Protein AF-A0A8B6GNC9-F1 (afdb_monomer)

Radius of gyration: 30.3 Å; Cα contacts (8 Å, |Δi|>4): 400; chains: 1; bounding box: 92×45×78 Å

pLDDT: mean 72.45, std 17.34, range [32.72, 97.56]

Structure (mmCIF, N/CA/C/O backbone):
data_AF-A0A8B6GNC9-F1
#
_entry.id   AF-A0A8B6GNC9-F1
#
loop_
_atom_site.group_PDB
_atom_site.id
_atom_site.type_symbol
_atom_site.label_atom_id
_atom_site.label_alt_id
_atom_site.label_comp_id
_atom_site.label_asym_id
_atom_site.label_entity_id
_atom_site.label_seq_id
_atom_site.pdbx_PDB_ins_code
_atom_site.Cartn_x
_atom_site.Cartn_y
_atom_site.Cartn_z
_atom_site.occupancy
_atom_site.B_iso_or_equiv
_atom_site.auth_seq_id
_atom_site.auth_comp_id
_atom_site.auth_asym_id
_atom_site.auth_atom_id
_atom_site.pdbx_PDB_model_num
ATOM 1 N N . MET A 1 1 ? 54.399 -25.168 11.170 1.00 36.94 1 MET A N 1
ATOM 2 C CA . MET A 1 1 ? 54.303 -24.786 9.746 1.00 36.94 1 MET A CA 1
ATOM 3 C C . MET A 1 1 ? 52.829 -24.788 9.365 1.00 36.94 1 MET A C 1
ATOM 5 O O . MET A 1 1 ? 52.189 -25.820 9.507 1.00 36.94 1 MET A O 1
ATOM 9 N N . TRP A 1 2 ? 52.286 -23.617 9.022 1.00 32.72 2 TRP A N 1
ATOM 10 C CA . TRP A 1 2 ? 50.965 -23.424 8.397 1.00 32.72 2 TRP A CA 1
ATOM 11 C C . TRP A 1 2 ? 50.851 -24.309 7.127 1.00 32.72 2 TRP A C 1
ATOM 13 O O . TRP A 1 2 ? 51.872 -24.615 6.523 1.00 32.72 2 TRP A O 1
ATOM 23 N N . SER A 1 3 ? 49.695 -24.813 6.688 1.00 39.59 3 SER A N 1
ATOM 24 C CA . SER A 1 3 ? 48.569 -24.003 6.224 1.00 39.59 3 SER A CA 1
ATOM 25 C C . SER A 1 3 ? 47.272 -24.803 6.074 1.00 39.59 3 SER A C 1
ATOM 27 O O . SER A 1 3 ? 47.242 -25.940 5.612 1.00 39.59 3 SER A O 1
ATOM 29 N N . VAL A 1 4 ? 46.199 -24.107 6.427 1.00 45.44 4 VAL A N 1
ATOM 30 C CA . VAL A 1 4 ? 44.780 -24.380 6.217 1.00 45.44 4 VAL A CA 1
ATOM 31 C C . VAL A 1 4 ? 44.477 -24.542 4.720 1.00 45.44 4 VAL A C 1
ATOM 33 O O . VAL A 1 4 ? 44.670 -23.599 3.959 1.00 45.44 4 VAL A O 1
ATOM 36 N N . LEU A 1 5 ? 43.946 -25.692 4.290 1.00 45.81 5 LEU A N 1
ATOM 37 C CA . LEU A 1 5 ? 43.311 -25.854 2.970 1.00 45.81 5 LEU A CA 1
ATOM 38 C C . LEU A 1 5 ? 41.801 -25.618 3.103 1.00 45.81 5 LEU A C 1
ATOM 40 O O . LEU A 1 5 ? 40.971 -26.517 3.138 1.00 45.81 5 LEU A O 1
ATOM 44 N N . VAL A 1 6 ? 41.525 -24.335 3.305 1.00 45.00 6 VAL A N 1
ATOM 45 C CA . VAL A 1 6 ? 40.370 -23.539 2.892 1.00 45.00 6 VAL A CA 1
ATOM 46 C C . VAL A 1 6 ? 39.188 -24.321 2.295 1.00 45.00 6 VAL A C 1
ATOM 48 O O . VAL A 1 6 ? 39.168 -24.697 1.125 1.00 45.00 6 VAL A O 1
ATOM 51 N N . VAL A 1 7 ? 38.132 -24.424 3.103 1.00 47.44 7 VAL A N 1
ATOM 52 C CA . VAL A 1 7 ? 36.742 -24.590 2.667 1.00 47.44 7 VAL A CA 1
ATOM 53 C C . VAL A 1 7 ? 36.328 -23.330 1.895 1.00 47.44 7 VAL A C 1
ATOM 55 O O . VAL A 1 7 ? 35.787 -22.401 2.482 1.00 47.44 7 VAL A O 1
ATOM 58 N N . VAL A 1 8 ? 36.597 -23.256 0.589 1.00 50.69 8 VAL A N 1
ATOM 59 C CA . VAL A 1 8 ? 35.989 -22.252 -0.309 1.00 50.69 8 VAL A CA 1
ATOM 60 C C . VAL A 1 8 ? 35.611 -22.933 -1.624 1.00 50.69 8 VAL A C 1
ATOM 62 O O . VAL A 1 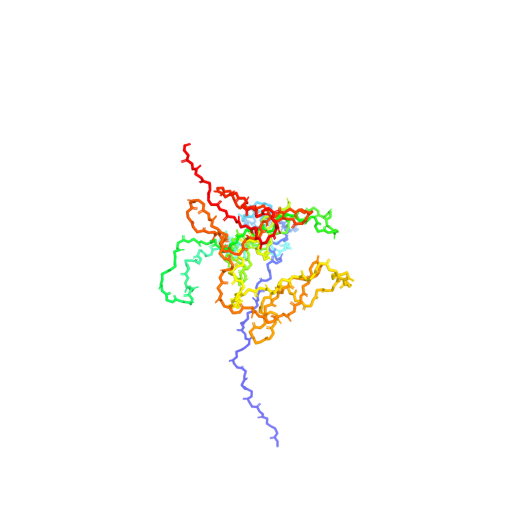8 ? 36.210 -22.733 -2.673 1.00 50.69 8 VAL A O 1
ATOM 65 N N . PHE A 1 9 ? 34.564 -23.748 -1.559 1.00 48.88 9 PHE A N 1
ATOM 66 C CA . PHE A 1 9 ? 33.723 -24.066 -2.710 1.00 48.88 9 PHE A CA 1
ATOM 67 C C . PHE A 1 9 ? 32.302 -23.599 -2.391 1.00 48.88 9 PHE A C 1
ATOM 69 O O . PHE A 1 9 ? 31.488 -24.392 -1.940 1.00 48.88 9 PHE A O 1
ATOM 76 N N . CYS A 1 10 ? 32.060 -22.289 -2.536 1.00 45.69 10 CYS A N 1
ATOM 77 C CA . CYS A 1 10 ? 30.786 -21.664 -2.949 1.00 45.69 10 CYS A CA 1
ATOM 78 C C . CYS A 1 10 ? 30.838 -20.134 -2.748 1.00 45.69 10 CYS A C 1
ATOM 80 O O . CYS A 1 10 ? 30.216 -19.598 -1.839 1.00 45.69 10 CYS A O 1
ATOM 82 N N . VAL A 1 11 ? 31.571 -19.401 -3.593 1.00 44.28 11 VAL A N 1
ATOM 83 C CA . VAL A 1 11 ? 31.338 -17.944 -3.772 1.00 44.28 11 VAL A CA 1
ATOM 84 C C . VAL A 1 11 ? 31.330 -17.496 -5.238 1.00 44.28 11 VAL A C 1
ATOM 86 O O . VAL A 1 11 ? 31.185 -16.313 -5.524 1.00 44.28 11 VAL A O 1
ATOM 89 N N . ILE A 1 12 ? 31.392 -18.420 -6.199 1.00 50.94 12 ILE A N 1
ATOM 90 C CA . ILE A 1 12 ? 31.194 -18.097 -7.621 1.00 50.94 12 ILE A CA 1
ATOM 91 C C . ILE A 1 12 ? 29.731 -18.340 -8.002 1.00 50.94 12 ILE A C 1
ATOM 93 O O . ILE A 1 12 ? 29.354 -19.390 -8.507 1.00 50.94 12 ILE A O 1
ATOM 97 N N . GLY A 1 13 ? 28.904 -17.342 -7.698 1.00 39.09 13 GLY A N 1
ATOM 98 C CA . GLY A 1 13 ? 27.479 -17.265 -8.023 1.00 39.09 13 GLY A CA 1
ATOM 99 C C . GLY A 1 13 ? 26.847 -16.184 -7.148 1.00 39.09 13 GLY A C 1
ATOM 100 O O . GLY A 1 13 ? 26.472 -16.436 -6.016 1.00 39.09 13 GLY A O 1
ATOM 101 N N . SER A 1 14 ? 26.775 -14.921 -7.551 1.00 42.19 14 SER A N 1
ATOM 102 C CA . SER A 1 14 ? 26.148 -14.443 -8.779 1.00 42.19 14 SER A CA 1
ATOM 103 C C . SER A 1 14 ? 26.789 -13.107 -9.148 1.00 42.19 14 SER A C 1
ATOM 105 O O . SER A 1 14 ? 26.707 -12.165 -8.362 1.00 42.19 14 SER A O 1
ATOM 107 N N . VAL A 1 15 ? 27.376 -12.968 -10.340 1.00 43.94 15 VAL A N 1
ATOM 108 C CA . VAL A 1 15 ? 27.478 -11.626 -10.927 1.00 43.94 15 VAL A CA 1
ATOM 109 C C . VAL A 1 15 ? 26.034 -11.240 -11.226 1.00 43.94 15 VAL A C 1
ATOM 111 O O . VAL A 1 15 ? 25.462 -11.696 -12.214 1.00 43.94 15 VAL A O 1
ATOM 114 N N . GLN A 1 16 ? 25.385 -10.519 -10.310 1.00 43.28 16 GLN A N 1
ATOM 115 C CA . GLN A 1 16 ? 24.058 -9.973 -10.557 1.00 43.28 16 GLN A CA 1
ATOM 116 C C . GLN A 1 16 ? 24.207 -9.099 -11.804 1.00 43.28 16 GLN A C 1
ATOM 118 O O . GLN A 1 16 ? 24.897 -8.081 -11.757 1.00 43.28 16 GLN A O 1
ATOM 123 N N . ALA A 1 17 ? 23.648 -9.543 -12.934 1.00 44.94 17 ALA A N 1
ATOM 124 C CA . ALA A 1 17 ? 23.673 -8.787 -14.175 1.00 44.94 17 ALA A CA 1
ATOM 125 C C . ALA A 1 17 ? 23.128 -7.392 -13.869 1.00 44.94 17 ALA A C 1
ATOM 127 O O . ALA A 1 17 ? 21.956 -7.222 -13.525 1.00 44.94 17 ALA A O 1
ATOM 128 N N . ASN A 1 18 ? 24.021 -6.408 -13.895 1.00 52.78 18 ASN A N 1
ATOM 129 C CA . ASN A 1 18 ? 23.685 -5.052 -13.531 1.00 52.78 18 ASN A CA 1
ATOM 130 C C . ASN A 1 18 ? 22.744 -4.540 -14.628 1.00 52.78 18 ASN A C 1
ATOM 132 O O . ASN A 1 18 ? 23.164 -4.310 -15.761 1.00 52.78 18 ASN A O 1
ATOM 136 N N . ASN A 1 19 ? 21.457 -4.373 -14.307 1.00 69.56 19 ASN A N 1
ATOM 137 C CA . ASN A 1 19 ? 20.394 -3.902 -15.215 1.00 69.56 19 ASN A CA 1
ATOM 138 C C . ASN A 1 19 ? 20.600 -2.427 -15.658 1.00 69.56 19 ASN A C 1
ATOM 140 O O . ASN A 1 19 ? 19.694 -1.754 -16.145 1.00 69.56 19 ASN A O 1
ATOM 144 N N . LEU A 1 20 ? 21.804 -1.894 -15.445 1.00 77.94 20 LEU A N 1
ATOM 145 C CA . LEU A 1 20 ? 22.248 -0.590 -15.902 1.00 77.94 20 LEU A CA 1
ATOM 146 C C . LEU A 1 20 ? 22.563 -0.608 -17.405 1.00 77.94 20 LEU A C 1
ATOM 148 O O . LEU A 1 20 ? 22.231 0.357 -18.087 1.00 77.94 20 LEU A O 1
ATOM 152 N N . ASP A 1 21 ? 23.094 -1.719 -17.937 1.00 86.81 21 ASP A N 1
ATOM 153 C CA . ASP A 1 21 ? 23.379 -1.884 -19.374 1.00 86.81 21 ASP A CA 1
ATOM 154 C C . ASP A 1 21 ? 22.134 -1.614 -20.222 1.00 86.81 21 ASP A C 1
ATOM 156 O O . ASP A 1 21 ? 22.179 -0.899 -21.216 1.00 86.81 21 ASP A O 1
ATOM 160 N N . CYS A 1 22 ? 20.990 -2.128 -19.775 1.00 90.00 22 CYS A N 1
ATOM 161 C CA . CYS A 1 22 ? 19.703 -2.003 -20.447 1.00 90.00 22 CYS A CA 1
ATOM 162 C C . CYS A 1 22 ? 19.164 -0.564 -20.474 1.00 90.00 22 CYS A C 1
ATOM 164 O O . CYS A 1 22 ? 18.225 -0.277 -21.208 1.00 90.00 22 CYS A O 1
ATOM 166 N N . ARG A 1 23 ? 19.739 0.351 -19.682 1.00 89.94 23 ARG A N 1
ATOM 167 C CA . ARG A 1 23 ? 19.344 1.767 -19.637 1.00 89.94 23 ARG A CA 1
ATOM 168 C C . ARG A 1 23 ? 20.187 2.661 -20.542 1.00 89.94 23 ARG A C 1
ATOM 170 O O . ARG A 1 23 ? 19.849 3.831 -20.705 1.00 89.94 23 ARG A O 1
ATOM 177 N N . LEU A 1 24 ? 21.270 2.140 -21.120 1.00 92.50 24 LEU A N 1
ATOM 178 C CA . LEU A 1 24 ? 22.126 2.908 -22.022 1.00 92.50 24 LEU A CA 1
ATOM 179 C C . LEU A 1 24 ? 21.404 3.175 -23.356 1.00 92.50 24 LEU A C 1
ATOM 181 O O . LEU A 1 24 ? 20.596 2.356 -23.793 1.00 92.50 24 LEU A O 1
ATOM 185 N N . PRO A 1 25 ? 21.676 4.294 -24.047 1.00 92.25 25 PRO A N 1
ATOM 186 C CA . PRO A 1 25 ? 21.107 4.546 -25.370 1.00 92.25 25 PRO A CA 1
ATOM 187 C C . PRO A 1 25 ? 21.646 3.545 -26.401 1.00 92.25 25 PRO A C 1
ATOM 189 O O . PRO A 1 25 ? 22.743 3.013 -26.240 1.00 92.25 25 PRO A O 1
ATOM 192 N N . LYS A 1 26 ? 20.933 3.332 -27.513 1.00 94.38 26 LYS A N 1
ATOM 193 C CA . LYS A 1 26 ? 21.512 2.603 -28.656 1.00 94.38 26 LYS A CA 1
ATOM 194 C C . LYS A 1 26 ? 22.753 3.342 -29.169 1.00 94.38 26 LYS A C 1
ATOM 196 O O . LYS A 1 26 ? 22.721 4.565 -29.303 1.00 94.38 26 LYS A O 1
ATOM 201 N N . HIS A 1 27 ? 23.817 2.615 -29.500 1.00 96.88 27 HIS A N 1
ATOM 202 C CA . HIS A 1 27 ? 25.052 3.221 -29.998 1.00 96.88 27 HIS A CA 1
ATOM 203 C C . HIS A 1 27 ? 25.595 2.455 -31.205 1.00 96.88 27 HIS A C 1
ATOM 205 O O . HIS A 1 27 ? 26.116 1.347 -31.065 1.00 96.88 27 HIS A O 1
ATOM 211 N N . SER A 1 28 ? 25.494 3.055 -32.394 1.00 95.75 28 SER A N 1
ATOM 212 C CA . SER A 1 28 ? 25.956 2.438 -33.644 1.00 95.75 28 SER A CA 1
ATOM 213 C C . SER A 1 28 ? 27.473 2.278 -33.710 1.00 95.75 28 SER A C 1
ATOM 215 O O . SER A 1 28 ? 27.938 1.371 -34.385 1.00 95.75 28 SER A O 1
ATOM 217 N N . GLY A 1 29 ? 28.243 3.068 -32.959 1.00 94.94 29 GLY A N 1
ATOM 218 C CA . GLY A 1 29 ? 29.701 3.009 -33.027 1.00 94.94 29 GLY A CA 1
ATOM 219 C C . GLY A 1 29 ? 30.267 3.790 -34.211 1.00 94.94 29 GLY A C 1
ATOM 220 O O . GLY A 1 29 ? 29.531 4.467 -34.924 1.00 94.94 29 GLY A O 1
ATOM 221 N N . VAL A 1 30 ? 31.589 3.730 -34.369 1.00 94.06 30 VAL A N 1
ATOM 222 C CA . VAL A 1 30 ? 32.334 4.546 -35.350 1.00 94.06 30 VAL A CA 1
ATOM 223 C C . VAL A 1 30 ? 32.606 3.813 -36.664 1.00 94.06 30 VAL A C 1
ATOM 225 O O . VAL A 1 30 ? 32.870 4.446 -37.681 1.00 94.06 30 VAL A O 1
ATOM 228 N N . CYS A 1 31 ? 32.545 2.482 -36.652 1.00 96.44 31 CYS A N 1
ATOM 229 C CA . CYS A 1 31 ? 32.726 1.669 -37.850 1.00 96.44 31 CYS A CA 1
ATOM 230 C C . CYS A 1 31 ? 31.461 1.665 -38.732 1.00 96.44 31 CYS A C 1
ATOM 232 O O . CYS A 1 31 ? 30.378 2.047 -38.293 1.00 96.44 31 CYS A O 1
ATOM 234 N N . GLN A 1 32 ? 31.597 1.227 -39.988 1.00 95.25 32 GLN A N 1
ATOM 235 C CA . GLN A 1 32 ? 30.540 1.308 -41.011 1.00 95.25 32 GLN A CA 1
ATOM 236 C C . GLN A 1 32 ? 29.994 -0.059 -41.462 1.00 95.25 32 GLN A C 1
ATOM 238 O O . GLN A 1 32 ? 29.370 -0.163 -42.520 1.00 95.25 32 GLN A O 1
ATOM 243 N N . ALA A 1 33 ? 30.206 -1.123 -40.683 1.00 95.00 33 ALA A N 1
ATOM 244 C CA . ALA A 1 33 ? 29.551 -2.396 -40.958 1.00 95.00 33 ALA A CA 1
ATOM 245 C C . ALA A 1 33 ? 28.027 -2.259 -40.801 1.00 95.00 33 ALA A C 1
ATOM 247 O O . ALA A 1 33 ? 27.526 -1.440 -40.031 1.00 95.00 33 ALA A O 1
ATOM 248 N N . ARG A 1 34 ? 27.270 -3.078 -41.531 1.00 95.56 34 ARG A N 1
ATOM 249 C CA . ARG A 1 34 ? 25.814 -3.176 -41.374 1.0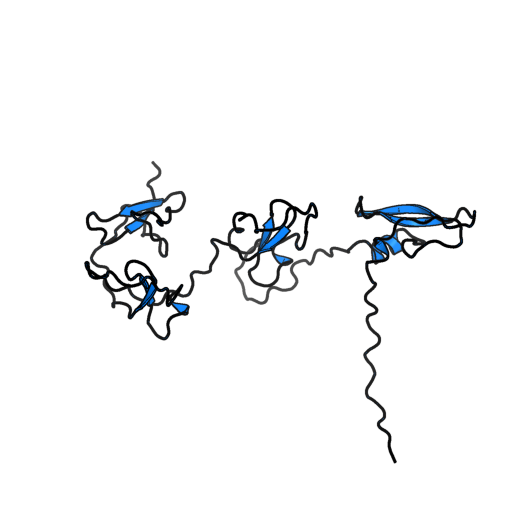0 95.56 34 ARG A CA 1
ATOM 250 C C . ARG A 1 34 ? 25.472 -4.437 -40.594 1.00 95.56 34 ARG A C 1
ATOM 252 O O . ARG A 1 34 ? 24.993 -5.399 -41.182 1.00 95.56 34 ARG A O 1
ATOM 259 N N . ASP A 1 35 ? 25.742 -4.431 -39.291 1.00 96.75 35 ASP A N 1
ATOM 260 C CA . ASP A 1 35 ? 25.455 -5.559 -38.400 1.00 96.75 35 ASP A CA 1
ATOM 261 C C . ASP A 1 35 ? 24.116 -5.328 -37.666 1.00 96.75 35 ASP A C 1
ATOM 263 O O . ASP A 1 35 ? 24.030 -4.436 -36.814 1.00 96.75 35 ASP A O 1
ATOM 267 N N . PRO A 1 36 ? 23.030 -6.055 -38.000 1.00 96.94 36 PRO A N 1
ATOM 268 C CA . PRO A 1 36 ? 21.747 -5.903 -37.325 1.00 96.94 36 PRO A CA 1
ATOM 269 C C . PRO A 1 36 ? 21.819 -6.428 -35.887 1.00 96.94 36 PRO A C 1
ATOM 271 O O . PRO A 1 36 ? 22.026 -7.615 -35.647 1.00 96.94 36 PRO A O 1
ATOM 274 N N . ARG A 1 37 ? 21.580 -5.544 -34.919 1.00 97.56 37 ARG A N 1
ATOM 275 C CA . ARG A 1 37 ? 21.607 -5.840 -33.481 1.00 97.56 37 ARG A CA 1
ATOM 276 C C . ARG A 1 37 ? 20.309 -5.422 -32.808 1.00 97.56 37 ARG A C 1
ATOM 278 O O . ARG A 1 37 ? 19.455 -4.774 -33.413 1.00 97.56 37 ARG A O 1
ATOM 285 N N . PHE A 1 38 ? 20.158 -5.789 -31.543 1.00 97.31 38 PHE A N 1
ATOM 286 C CA . PHE A 1 38 ? 19.028 -5.417 -30.701 1.00 97.31 38 PHE A CA 1
ATOM 287 C C . PHE A 1 38 ? 19.493 -4.574 -29.517 1.00 97.31 38 PHE A C 1
ATOM 289 O O . PHE A 1 38 ? 20.571 -4.801 -28.979 1.00 97.31 38 PHE A O 1
ATOM 296 N N . TYR A 1 39 ? 18.668 -3.619 -29.104 1.00 96.25 39 TYR A N 1
ATOM 297 C CA . TYR A 1 39 ? 18.863 -2.824 -27.893 1.00 96.25 39 TYR A CA 1
ATOM 298 C C . TYR A 1 39 ? 17.540 -2.731 -27.132 1.00 96.25 39 TYR A C 1
ATOM 300 O O . TYR A 1 39 ? 16.466 -2.806 -27.737 1.00 96.25 39 TYR A O 1
ATOM 308 N N . PHE A 1 40 ? 17.596 -2.557 -25.817 1.00 94.94 40 PHE A N 1
ATOM 309 C CA . PHE A 1 40 ? 16.425 -2.298 -24.994 1.00 94.94 40 PHE A CA 1
ATOM 310 C C . PHE A 1 40 ? 16.071 -0.811 -25.020 1.00 94.94 40 PHE A C 1
ATOM 312 O O . PHE A 1 40 ? 16.867 0.040 -24.628 1.00 94.94 40 PHE A O 1
ATOM 319 N N . ASP A 1 41 ? 14.867 -0.496 -25.484 1.00 92.06 41 ASP A N 1
ATOM 320 C CA . ASP A 1 41 ? 14.308 0.847 -25.450 1.00 92.06 41 ASP A CA 1
ATOM 321 C C . ASP A 1 41 ? 13.510 1.039 -24.158 1.00 92.06 41 ASP A C 1
ATOM 323 O O . ASP A 1 41 ? 12.415 0.495 -24.001 1.00 92.06 41 ASP A O 1
ATOM 327 N N . VAL A 1 42 ? 14.056 1.833 -23.236 1.00 86.06 42 VAL A N 1
ATOM 328 C CA . VAL A 1 42 ? 13.447 2.107 -21.927 1.00 86.06 42 VAL A CA 1
ATOM 329 C C . VAL A 1 42 ? 12.099 2.823 -22.019 1.00 86.06 42 VAL A C 1
ATOM 331 O O . VAL A 1 42 ? 11.262 2.631 -21.137 1.00 86.06 42 VAL A O 1
ATOM 334 N N . TYR A 1 43 ? 11.857 3.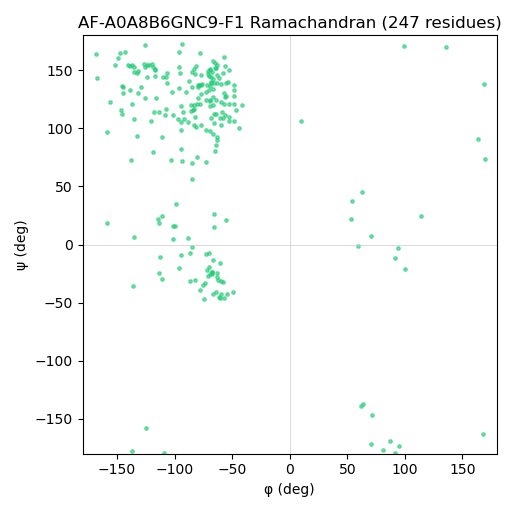604 -23.079 1.00 84.44 43 TYR A N 1
ATOM 335 C CA . TYR A 1 43 ? 10.607 4.350 -23.242 1.00 84.44 43 TYR A CA 1
ATOM 336 C C . TYR A 1 43 ? 9.461 3.423 -23.632 1.00 84.44 43 TYR A C 1
ATOM 338 O O . TYR A 1 43 ? 8.389 3.462 -23.031 1.00 84.44 43 TYR A O 1
ATOM 346 N N . SER A 1 44 ? 9.696 2.543 -24.608 1.00 85.12 44 SER A N 1
ATOM 347 C CA . SER A 1 44 ? 8.699 1.550 -25.023 1.00 85.12 44 SER A CA 1
ATOM 348 C C . SER A 1 44 ? 8.734 0.253 -24.214 1.00 85.12 44 SER A C 1
ATOM 350 O O . SER A 1 44 ? 7.844 -0.582 -24.373 1.00 85.12 44 SER A O 1
ATOM 352 N N . LYS A 1 45 ? 9.738 0.090 -23.342 1.00 85.75 45 LYS A N 1
ATOM 353 C CA . LYS A 1 45 ? 10.026 -1.118 -22.553 1.00 85.75 45 LYS A CA 1
ATOM 354 C C . LYS A 1 45 ? 10.157 -2.375 -23.418 1.00 85.75 45 LYS A C 1
ATOM 356 O O . LYS A 1 45 ? 9.707 -3.453 -23.033 1.00 85.75 45 LYS A O 1
ATOM 361 N N . GLN A 1 46 ? 10.745 -2.236 -24.605 1.00 90.25 46 GLN A N 1
ATOM 362 C CA . GLN A 1 46 ? 10.846 -3.306 -25.598 1.00 90.25 46 GLN A CA 1
ATOM 363 C C . GLN A 1 46 ? 12.241 -3.377 -26.213 1.00 90.25 46 GLN A C 1
ATOM 365 O O . GLN A 1 46 ? 12.909 -2.365 -26.405 1.00 90.25 46 GLN A O 1
ATOM 370 N N . CYS A 1 47 ? 12.654 -4.585 -26.589 1.00 94.50 47 CYS A N 1
ATOM 371 C CA . CYS A 1 47 ? 13.854 -4.798 -27.387 1.00 94.50 47 CYS A CA 1
ATOM 372 C C . CYS A 1 47 ? 13.584 -4.485 -28.863 1.00 94.50 47 CYS A C 1
ATOM 374 O O . CYS A 1 47 ? 12.720 -5.103 -29.485 1.00 94.50 47 CYS A O 1
ATOM 376 N N . ARG A 1 48 ? 14.330 -3.535 -29.432 1.00 96.06 48 ARG A N 1
ATOM 377 C CA . ARG A 1 48 ? 14.180 -3.059 -30.815 1.00 96.06 48 ARG A CA 1
ATOM 378 C C . ARG A 1 48 ? 15.453 -3.298 -31.620 1.00 96.06 48 ARG A C 1
ATOM 380 O O . ARG A 1 48 ? 16.546 -3.333 -31.063 1.00 96.06 48 ARG A O 1
ATOM 387 N N . LYS A 1 49 ? 15.310 -3.448 -32.940 1.00 97.31 49 LYS A N 1
ATOM 388 C CA . LYS A 1 49 ? 16.443 -3.602 -33.864 1.00 97.31 49 LYS A CA 1
ATOM 389 C C . LYS A 1 49 ? 17.133 -2.261 -34.123 1.00 97.31 49 LYS A C 1
ATOM 391 O O . LYS A 1 49 ? 16.469 -1.229 -34.214 1.00 97.31 49 LYS A O 1
ATOM 396 N N . PHE A 1 50 ? 18.447 -2.287 -34.302 1.00 96.75 50 PHE A N 1
ATOM 397 C CA . PHE A 1 50 ? 19.242 -1.172 -34.812 1.00 96.75 50 PHE A CA 1
ATOM 398 C C . PHE A 1 50 ? 20.439 -1.690 -35.621 1.00 96.75 50 PHE A C 1
ATOM 400 O O . PHE A 1 50 ? 20.768 -2.873 -35.553 1.00 96.75 50 PHE A O 1
ATOM 407 N N . ILE A 1 51 ? 21.078 -0.815 -36.401 1.00 97.44 51 ILE A N 1
ATOM 408 C CA . ILE A 1 51 ? 22.295 -1.156 -37.144 1.00 97.44 51 ILE A CA 1
ATOM 409 C C . ILE A 1 51 ? 23.515 -0.746 -36.320 1.00 97.44 51 ILE A C 1
ATOM 411 O O . ILE A 1 51 ? 23.694 0.431 -35.988 1.00 97.44 51 ILE A O 1
ATOM 415 N N . TYR A 1 52 ? 24.336 -1.737 -35.992 1.00 97.38 52 TYR A N 1
ATOM 416 C CA . TYR A 1 52 ? 25.626 -1.568 -35.351 1.00 97.38 52 TYR A CA 1
ATOM 417 C C . TYR A 1 52 ? 26.734 -1.559 -36.404 1.00 97.38 52 TYR A C 1
ATOM 419 O O . TYR A 1 52 ? 26.776 -2.399 -37.299 1.00 97.38 52 TYR A O 1
ATOM 427 N N . GLY A 1 53 ? 27.646 -0.608 -36.254 1.00 95.62 53 GLY A N 1
ATOM 428 C CA . GLY A 1 53 ? 28.774 -0.349 -37.136 1.00 95.62 53 GLY A CA 1
ATOM 429 C C . GLY A 1 53 ? 29.874 -1.405 -37.096 1.00 95.62 53 GLY A C 1
ATOM 430 O O . GLY A 1 53 ? 30.805 -1.334 -37.889 1.00 95.62 53 GLY A O 1
ATOM 431 N N . GLY A 1 54 ? 29.806 -2.378 -36.182 1.00 93.62 54 GLY A N 1
ATOM 432 C CA . GLY A 1 54 ? 30.783 -3.464 -36.047 1.00 93.62 54 GLY A CA 1
ATOM 433 C C . GLY A 1 54 ? 31.939 -3.182 -35.080 1.00 93.62 54 GLY A C 1
ATOM 434 O O . GLY A 1 54 ? 32.650 -4.111 -34.714 1.00 93.62 54 GLY A O 1
ATOM 435 N N . CYS A 1 55 ? 32.113 -1.938 -34.623 1.00 94.56 55 CYS A N 1
ATOM 436 C CA . CYS A 1 55 ? 33.072 -1.589 -33.572 1.00 94.56 55 CYS A CA 1
ATOM 437 C C . CYS A 1 55 ? 32.597 -0.385 -32.741 1.00 94.56 55 CYS A C 1
ATOM 439 O O . CYS A 1 55 ? 31.750 0.397 -33.180 1.00 94.56 55 CYS A O 1
ATOM 441 N N . GLY A 1 56 ? 33.148 -0.217 -31.535 1.00 93.69 56 GLY A N 1
ATOM 442 C CA . GLY A 1 56 ? 32.653 0.757 -30.556 1.00 93.69 56 GLY A CA 1
ATOM 443 C C . GLY A 1 56 ? 31.313 0.306 -29.972 1.00 93.69 56 GLY A C 1
ATOM 444 O O . GLY A 1 56 ? 31.071 -0.892 -29.851 1.00 93.69 56 GLY A O 1
ATOM 445 N N . GLY A 1 57 ? 30.410 1.228 -29.641 1.00 91.06 57 GLY A N 1
ATOM 446 C CA . GLY A 1 57 ? 29.133 0.836 -29.031 1.00 91.06 57 GLY A CA 1
ATOM 447 C C . GLY A 1 57 ? 29.157 0.903 -27.511 1.00 91.06 57 GLY A C 1
ATOM 448 O O . GLY A 1 57 ? 30.117 1.364 -26.902 1.00 91.06 57 GLY A O 1
ATOM 449 N N . ASN A 1 58 ? 28.076 0.425 -26.910 1.00 94.56 58 ASN A N 1
ATOM 450 C CA . ASN A 1 58 ? 27.969 0.216 -25.475 1.00 94.56 58 ASN A CA 1
ATOM 451 C C . ASN A 1 58 ? 27.284 -1.132 -25.196 1.00 94.56 58 ASN A C 1
ATOM 453 O O . ASN A 1 58 ? 26.963 -1.878 -26.123 1.00 94.56 58 ASN A O 1
ATOM 457 N N . ALA A 1 59 ? 27.065 -1.440 -23.918 1.00 94.50 59 ALA A N 1
ATOM 458 C CA . ALA A 1 59 ? 26.545 -2.731 -23.478 1.00 94.50 59 ALA A CA 1
ATOM 459 C C . ALA A 1 59 ? 25.050 -2.973 -23.785 1.00 94.50 59 ALA A C 1
ATOM 461 O O . ALA A 1 59 ? 24.584 -4.102 -23.623 1.00 94.50 59 ALA A O 1
ATOM 462 N N . ASN A 1 60 ? 24.301 -1.968 -24.267 1.00 95.69 60 ASN A N 1
ATOM 463 C CA . ASN A 1 60 ? 22.933 -2.145 -24.772 1.00 95.69 60 ASN A CA 1
ATOM 464 C C . ASN A 1 60 ? 22.942 -2.586 -26.247 1.00 95.69 60 ASN A C 1
ATOM 466 O O . ASN A 1 60 ? 22.414 -1.908 -27.132 1.00 95.69 60 ASN A O 1
ATOM 470 N N . ASN A 1 61 ? 23.623 -3.697 -26.523 1.00 96.19 61 ASN A N 1
ATOM 471 C CA . ASN A 1 61 ? 23.823 -4.241 -27.861 1.00 96.19 61 ASN A CA 1
ATOM 472 C C . ASN A 1 61 ? 23.835 -5.772 -27.797 1.00 96.19 61 ASN A C 1
ATOM 474 O O . ASN A 1 61 ? 24.761 -6.373 -27.257 1.00 96.19 61 ASN A O 1
ATOM 478 N N . PHE A 1 62 ? 22.813 -6.391 -28.380 1.00 96.12 62 PHE A N 1
ATOM 479 C CA . PHE A 1 62 ? 22.571 -7.831 -28.331 1.00 96.12 62 PHE A CA 1
ATOM 480 C C . PHE A 1 62 ? 22.478 -8.409 -29.738 1.00 96.12 62 PHE A C 1
ATOM 482 O O . PHE A 1 62 ? 21.943 -7.769 -30.649 1.00 96.12 62 PHE A O 1
ATOM 489 N N . LYS A 1 63 ? 22.979 -9.631 -29.935 1.00 96.12 63 LYS A N 1
ATOM 490 C CA . LYS A 1 63 ? 22.947 -10.294 -31.249 1.00 96.12 63 LYS A CA 1
ATOM 491 C C . LYS A 1 63 ? 21.547 -10.768 -31.605 1.00 96.12 63 LYS A C 1
ATOM 493 O O . LYS A 1 63 ? 21.167 -10.769 -32.771 1.00 96.12 63 LYS A O 1
ATOM 498 N N . THR A 1 64 ? 20.771 -11.169 -30.603 1.00 95.94 64 THR A N 1
ATOM 499 C CA . THR A 1 64 ? 19.428 -11.715 -30.811 1.00 95.94 64 THR A CA 1
ATOM 500 C C . THR A 1 64 ? 18.387 -10.980 -29.981 1.00 95.94 64 THR A C 1
ATOM 502 O O . THR A 1 64 ? 18.682 -10.412 -28.928 1.00 95.94 64 THR A O 1
ATOM 505 N N . LEU A 1 65 ? 17.136 -11.024 -30.449 1.00 94.00 65 LEU A N 1
ATOM 506 C CA . LEU A 1 65 ? 16.002 -10.518 -29.683 1.00 94.00 65 LEU A CA 1
ATOM 507 C C . LEU A 1 65 ? 15.916 -11.228 -28.328 1.00 94.00 65 LEU A C 1
ATOM 509 O O . LEU A 1 65 ? 15.779 -10.563 -27.311 1.00 94.00 65 LEU A O 1
ATOM 513 N N . ALA A 1 66 ? 16.054 -12.557 -28.318 1.00 91.12 66 ALA A N 1
ATOM 514 C CA . ALA A 1 66 ? 15.956 -13.370 -27.111 1.00 91.12 66 ALA A CA 1
ATOM 515 C C . ALA A 1 66 ? 17.003 -12.982 -26.058 1.00 91.12 66 ALA A C 1
ATOM 517 O O . ALA A 1 66 ? 16.654 -12.846 -24.894 1.00 91.12 66 ALA A O 1
ATOM 518 N N . GLU A 1 67 ? 18.250 -12.736 -26.463 1.00 92.31 67 GLU A N 1
ATOM 519 C CA . GLU A 1 67 ? 19.322 -12.276 -25.569 1.00 92.31 67 GLU A CA 1
ATOM 520 C C . GLU A 1 67 ? 18.993 -10.914 -24.940 1.00 92.31 67 GLU A C 1
ATOM 522 O O . GLU A 1 67 ? 19.101 -10.744 -23.727 1.00 92.31 67 GLU A O 1
ATOM 527 N N . CYS A 1 68 ? 18.512 -9.963 -25.749 1.00 92.69 68 CYS A N 1
ATOM 528 C CA . CYS A 1 68 ? 18.058 -8.668 -25.245 1.00 92.69 68 CYS A CA 1
ATOM 529 C C . CYS A 1 68 ? 16.899 -8.822 -24.253 1.00 92.69 68 CYS A C 1
ATOM 531 O O . CYS A 1 68 ? 16.895 -8.211 -23.186 1.00 92.69 68 CYS A O 1
ATOM 533 N N . GLN A 1 69 ? 15.905 -9.645 -24.594 1.00 91.31 69 GLN A N 1
ATOM 534 C CA . GLN A 1 69 ? 14.735 -9.856 -23.749 1.00 91.31 69 GLN A CA 1
ATOM 535 C C . GLN A 1 69 ? 15.110 -10.555 -22.443 1.00 91.31 69 GLN A C 1
ATOM 537 O O . GLN A 1 69 ? 14.646 -10.150 -21.387 1.00 91.31 69 GLN A O 1
ATOM 542 N N . ASP A 1 70 ? 15.967 -11.569 -22.497 1.00 87.12 70 ASP A N 1
ATOM 543 C CA . ASP A 1 70 ? 16.407 -12.313 -21.321 1.00 87.12 70 ASP A CA 1
ATOM 544 C C . ASP A 1 70 ? 17.196 -11.433 -20.349 1.00 87.12 70 ASP A C 1
ATOM 546 O O . ASP A 1 70 ? 16.972 -11.498 -19.140 1.00 87.12 70 ASP A O 1
ATOM 550 N N . LYS A 1 71 ? 18.063 -10.560 -20.879 1.00 87.19 71 LYS A N 1
ATOM 551 C CA . LYS A 1 71 ? 18.884 -9.664 -20.062 1.00 87.19 71 LYS A CA 1
ATOM 552 C C . LYS A 1 71 ? 18.111 -8.448 -19.541 1.00 87.19 71 LYS A C 1
ATOM 554 O O . LYS A 1 71 ? 18.333 -8.037 -18.405 1.00 87.19 71 LYS A O 1
ATOM 559 N N . CYS A 1 72 ? 17.229 -7.860 -20.355 1.00 87.56 72 CYS A N 1
ATOM 560 C CA . CYS A 1 72 ? 16.646 -6.540 -20.083 1.00 87.56 72 CYS A CA 1
ATOM 561 C C . CYS A 1 72 ? 15.145 -6.534 -19.799 1.00 87.56 72 CYS A C 1
ATOM 563 O O . CYS A 1 72 ? 14.653 -5.628 -19.122 1.00 87.56 72 CYS A O 1
ATOM 565 N N . MET A 1 73 ? 14.393 -7.524 -20.282 1.00 84.19 73 MET A N 1
ATOM 566 C CA . MET A 1 73 ? 12.995 -7.660 -19.889 1.00 84.19 73 MET A CA 1
ATOM 567 C C . MET A 1 73 ? 12.940 -8.464 -18.600 1.00 84.19 73 MET A C 1
ATOM 569 O O . MET A 1 73 ? 13.349 -9.621 -18.535 1.00 84.19 73 MET A O 1
ATOM 573 N N . VAL A 1 74 ? 12.384 -7.859 -17.552 1.00 71.69 74 VAL A N 1
ATOM 574 C CA . VAL A 1 74 ? 12.039 -8.607 -16.347 1.00 71.69 74 VAL A CA 1
ATOM 575 C C . VAL A 1 74 ? 11.022 -9.659 -16.770 1.00 71.69 74 VAL A C 1
ATOM 577 O O . VAL A 1 74 ? 9.878 -9.326 -17.085 1.00 71.69 74 VAL A O 1
ATOM 580 N N . LYS A 1 75 ? 11.428 -10.933 -16.796 1.00 59.38 75 LYS A N 1
ATOM 581 C CA . LYS A 1 75 ? 10.481 -12.043 -16.868 1.00 59.38 75 LYS A CA 1
ATOM 582 C C . LYS A 1 75 ? 9.658 -11.970 -15.592 1.00 59.38 75 LYS A C 1
ATOM 584 O O . LYS A 1 75 ? 10.041 -12.527 -14.563 1.00 59.38 75 LYS A O 1
ATOM 589 N N . THR A 1 76 ? 8.526 -11.278 -15.647 1.00 49.06 76 THR A N 1
ATOM 590 C CA . THR A 1 76 ? 7.440 -11.474 -14.701 1.00 49.06 76 THR A CA 1
ATOM 591 C C . THR A 1 76 ? 6.955 -12.894 -14.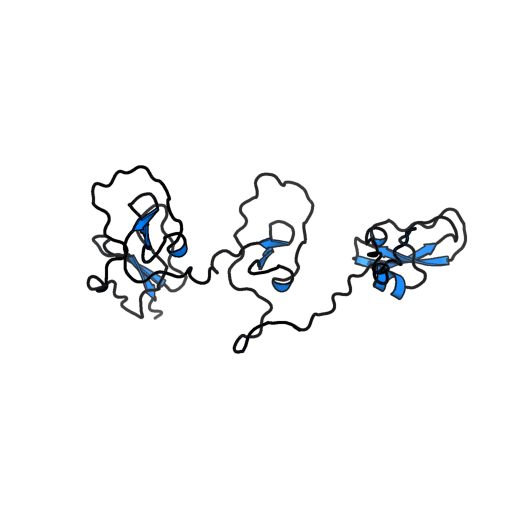942 1.00 49.06 76 THR A C 1
ATOM 593 O O . THR A 1 76 ? 5.995 -13.151 -15.661 1.00 49.06 76 THR A O 1
ATOM 596 N N . LYS A 1 77 ? 7.670 -13.872 -14.374 1.00 42.75 77 LYS A N 1
ATOM 597 C CA . LYS A 1 77 ? 7.071 -15.178 -14.150 1.00 42.75 77 LYS A CA 1
ATOM 598 C C . LYS A 1 77 ? 5.788 -14.851 -13.393 1.00 42.75 77 LYS A C 1
ATOM 600 O O . LYS A 1 77 ? 5.899 -14.225 -12.333 1.00 42.75 77 LYS A O 1
ATOM 605 N N . PRO A 1 78 ? 4.591 -15.202 -13.894 1.00 41.25 78 PRO A N 1
ATOM 606 C CA . PRO A 1 78 ? 3.453 -15.236 -13.009 1.00 41.25 78 PRO A CA 1
ATOM 607 C C . PRO A 1 78 ? 3.859 -16.255 -11.952 1.00 41.25 78 PRO A C 1
ATOM 609 O O . PRO A 1 78 ? 3.897 -17.458 -12.215 1.00 41.25 78 PRO A O 1
ATOM 612 N N . LYS A 1 79 ? 4.259 -15.778 -10.772 1.00 41.03 79 LYS A N 1
ATOM 613 C CA . LYS A 1 79 ? 4.269 -16.623 -9.596 1.00 41.03 79 LYS A CA 1
ATOM 614 C C . LYS A 1 79 ? 2.797 -16.965 -9.405 1.00 41.03 79 LYS A C 1
ATOM 616 O O . LYS A 1 79 ? 2.054 -16.218 -8.783 1.00 41.03 79 LYS A O 1
ATOM 621 N N . ARG A 1 80 ? 2.348 -18.067 -10.022 1.00 46.34 80 ARG A N 1
ATOM 622 C CA . ARG A 1 80 ? 1.215 -18.821 -9.489 1.00 46.34 80 ARG A CA 1
ATOM 623 C C . ARG A 1 80 ? 1.560 -18.990 -8.021 1.00 46.34 80 ARG A C 1
ATOM 625 O O . ARG A 1 80 ? 2.675 -19.431 -7.748 1.00 46.34 80 ARG A O 1
ATOM 632 N N . CYS A 1 81 ? 0.697 -18.502 -7.134 1.00 47.56 81 CYS A N 1
ATOM 633 C CA . CYS A 1 81 ? 0.922 -18.483 -5.696 1.00 47.56 81 CYS A CA 1
ATOM 634 C C . CYS A 1 81 ? 1.490 -19.836 -5.258 1.00 47.56 81 CYS A C 1
ATOM 636 O O . CYS A 1 81 ? 0.754 -20.813 -5.182 1.00 47.56 81 CYS A O 1
ATOM 638 N N . LEU A 1 82 ? 2.807 -19.904 -5.054 1.00 48.03 82 LEU A N 1
ATOM 639 C CA . LEU A 1 82 ? 3.486 -21.146 -4.692 1.00 48.03 82 LEU A CA 1
ATOM 640 C C . LEU A 1 82 ? 3.802 -21.194 -3.199 1.00 48.03 82 LEU A C 1
ATOM 642 O O . LEU A 1 82 ? 4.429 -22.137 -2.742 1.00 48.03 82 LEU A O 1
ATOM 646 N N . THR A 1 83 ? 3.356 -20.202 -2.430 1.00 40.53 83 THR A N 1
ATOM 647 C CA . THR A 1 83 ? 3.621 -20.130 -0.996 1.00 40.53 83 THR A CA 1
ATOM 648 C C . THR A 1 83 ? 2.605 -19.226 -0.303 1.00 40.53 83 THR A C 1
ATOM 650 O O . THR A 1 83 ? 2.770 -18.012 -0.229 1.00 40.53 83 THR A O 1
ATOM 653 N N . CYS A 1 84 ? 1.565 -19.832 0.264 1.00 44.44 84 CYS A N 1
ATOM 654 C CA . CYS A 1 84 ? 0.936 -19.311 1.473 1.00 44.44 84 CYS A CA 1
ATOM 655 C C . CYS A 1 84 ? 1.199 -20.344 2.576 1.00 44.44 84 CYS A C 1
ATOM 657 O O . CYS A 1 84 ? 0.723 -21.472 2.483 1.00 44.44 84 CYS A O 1
ATOM 659 N N . CYS A 1 85 ? 1.986 -19.987 3.594 1.00 37.78 85 CYS A N 1
ATOM 660 C CA . CYS A 1 85 ? 2.079 -20.777 4.823 1.00 37.78 85 CYS A CA 1
ATOM 661 C C . CYS A 1 85 ? 0.777 -20.591 5.616 1.00 37.78 85 CYS A C 1
ATOM 663 O O . CYS A 1 85 ? 0.623 -19.579 6.297 1.00 37.78 85 CYS A O 1
ATOM 665 N N . GLY A 1 86 ? -0.163 -21.535 5.518 1.00 46.06 86 GLY A N 1
ATOM 666 C CA . GLY A 1 86 ? -1.336 -21.589 6.399 1.00 46.06 86 GLY A CA 1
ATOM 667 C C . GLY A 1 86 ? -2.421 -22.584 5.946 1.00 46.06 86 GLY A C 1
ATOM 668 O O . GLY A 1 86 ? -2.706 -22.630 4.749 1.00 46.06 86 GLY A O 1
ATOM 669 N N . PRO A 1 87 ? -3.041 -23.367 6.857 1.00 39.84 87 PRO A N 1
ATOM 670 C CA . PRO A 1 87 ? -4.154 -24.262 6.521 1.00 39.84 87 PRO A CA 1
ATOM 671 C C . PRO A 1 87 ? -5.452 -23.499 6.151 1.00 39.84 87 PRO A C 1
ATOM 673 O O . PRO A 1 87 ? -5.672 -22.400 6.660 1.00 39.84 87 PRO A O 1
ATOM 676 N N . PRO A 1 88 ? -6.316 -24.067 5.283 1.00 42.28 88 PRO A N 1
ATOM 677 C CA . PRO A 1 88 ? -7.547 -23.447 4.751 1.00 42.28 88 PRO A CA 1
ATOM 678 C C . PRO A 1 88 ? -8.632 -23.163 5.818 1.00 42.28 88 PRO A C 1
ATOM 680 O O . PRO A 1 88 ? -8.646 -23.855 6.837 1.00 42.28 88 PRO A O 1
ATOM 683 N N . PRO A 1 89 ? -9.561 -22.194 5.594 1.00 52.16 89 PRO A N 1
ATOM 684 C CA . PRO A 1 89 ? -10.049 -21.700 4.296 1.00 52.16 89 PRO A CA 1
ATOM 685 C C . PRO A 1 89 ? -9.767 -20.203 4.044 1.00 52.16 89 PRO A C 1
ATOM 687 O O . PRO A 1 89 ? -10.370 -19.346 4.683 1.00 52.16 89 PRO A O 1
ATOM 690 N N . CYS A 1 90 ? -8.925 -19.859 3.060 1.00 41.44 90 CYS A N 1
ATOM 691 C CA . CYS A 1 90 ? -8.754 -18.463 2.619 1.00 41.44 90 CYS A CA 1
ATOM 692 C C . CYS A 1 90 ? -8.700 -18.343 1.084 1.00 41.44 90 CYS A C 1
ATOM 694 O O . CYS A 1 90 ? -7.845 -18.932 0.427 1.00 41.44 90 CYS A O 1
ATOM 696 N N . CYS A 1 91 ? -9.641 -17.557 0.549 1.00 40.25 91 CYS A N 1
ATOM 697 C CA . CYS A 1 91 ? -9.988 -17.351 -0.860 1.00 40.25 91 CYS A CA 1
ATOM 698 C C . CYS A 1 91 ? -9.071 -16.390 -1.659 1.00 40.25 91 CYS A C 1
ATOM 700 O O . CYS A 1 91 ? -8.779 -15.274 -1.244 1.00 40.25 91 CYS A O 1
ATOM 702 N N . SER A 1 92 ? -8.748 -16.804 -2.886 1.00 47.50 92 SER A N 1
ATOM 703 C CA . SER A 1 92 ? -9.084 -16.182 -4.188 1.00 47.50 92 SER A CA 1
ATOM 704 C C . SER A 1 92 ? -8.697 -14.753 -4.620 1.00 47.50 92 SER A C 1
ATOM 706 O O . SER A 1 92 ? -8.986 -14.450 -5.776 1.00 47.50 92 SER A O 1
ATOM 708 N N . THR A 1 93 ? -8.026 -13.877 -3.861 1.00 47.28 93 THR A N 1
ATOM 709 C CA . THR A 1 93 ? -7.580 -12.587 -4.460 1.00 47.28 93 THR A CA 1
ATOM 710 C C . THR A 1 93 ? -6.246 -12.062 -3.944 1.00 47.28 93 THR A C 1
ATOM 712 O O . THR A 1 93 ? -6.037 -11.974 -2.740 1.00 47.28 93 THR A O 1
ATOM 715 N N . CYS A 1 94 ? -5.392 -11.597 -4.865 1.00 58.34 94 CYS A N 1
ATOM 716 C CA . CYS A 1 94 ? -4.128 -10.876 -4.635 1.00 58.34 94 CYS A CA 1
ATOM 717 C C . CYS A 1 94 ? -4.304 -9.483 -3.983 1.00 58.34 94 CYS A C 1
ATOM 719 O O . CYS A 1 94 ? -3.481 -8.601 -4.202 1.00 58.34 94 CYS A O 1
ATOM 721 N N . ASN A 1 95 ? -5.384 -9.260 -3.228 1.00 69.00 95 ASN A N 1
ATOM 722 C CA . ASN A 1 95 ? -5.663 -8.020 -2.511 1.00 69.00 95 ASN A CA 1
ATOM 723 C C . ASN A 1 95 ? -5.476 -8.275 -1.015 1.00 69.00 95 ASN A C 1
ATOM 725 O O . ASN A 1 95 ? -6.262 -8.998 -0.401 1.00 69.00 95 ASN A O 1
ATOM 729 N N . LYS A 1 96 ? -4.449 -7.670 -0.418 1.00 72.00 96 LYS A N 1
ATOM 730 C CA . LYS A 1 96 ? -4.281 -7.660 1.037 1.00 72.00 96 LYS A CA 1
ATOM 731 C C . LYS A 1 96 ? -5.393 -6.833 1.693 1.00 72.00 96 LYS A C 1
ATOM 733 O O . LYS A 1 96 ? -5.893 -5.887 1.079 1.00 72.00 96 LYS A O 1
ATOM 738 N N . PRO A 1 97 ? -5.824 -7.186 2.913 1.00 69.69 97 PRO A N 1
ATOM 739 C CA . PRO A 1 97 ? -6.905 -6.484 3.597 1.00 69.69 97 PRO A CA 1
ATOM 740 C C . PRO A 1 97 ? -6.547 -5.019 3.890 1.00 69.69 97 PRO A C 1
ATOM 742 O O . PRO A 1 97 ? -5.376 -4.665 4.017 1.00 69.69 97 PRO A O 1
ATOM 745 N N . GLY A 1 98 ? -7.572 -4.173 4.012 1.00 70.31 98 GLY A N 1
ATOM 746 C CA . GLY A 1 98 ? -7.443 -2.746 4.318 1.00 70.31 98 GLY A CA 1
ATOM 747 C C . GLY A 1 98 ? -7.529 -1.813 3.109 1.00 70.31 98 GLY A C 1
ATOM 748 O O . GLY A 1 98 ? -7.559 -2.242 1.954 1.00 70.31 98 GLY A O 1
ATOM 749 N N . ILE A 1 99 ? -7.612 -0.515 3.391 1.00 80.38 99 ILE A N 1
ATOM 750 C CA . ILE A 1 99 ? -7.793 0.566 2.418 1.00 80.38 99 ILE A CA 1
ATOM 751 C C . ILE A 1 99 ? -6.466 1.319 2.296 1.00 80.38 99 ILE A C 1
ATOM 753 O O . ILE A 1 99 ? -5.719 1.446 3.259 1.00 80.38 99 ILE A O 1
ATOM 757 N N . CYS A 1 100 ? -6.117 1.795 1.105 1.00 79.56 100 CYS A N 1
ATOM 758 C CA . CYS A 1 100 ? -4.923 2.622 0.971 1.00 79.56 100 CYS A CA 1
ATOM 759 C C . CYS A 1 100 ? -5.096 3.949 1.722 1.00 79.56 100 CYS A C 1
ATOM 761 O O . CYS A 1 100 ? -6.182 4.532 1.654 1.00 79.56 100 CYS A O 1
ATOM 763 N N . PRO A 1 101 ? -4.054 4.436 2.421 1.00 79.62 101 PRO A N 1
ATOM 764 C CA . PRO A 1 101 ? -4.106 5.753 3.034 1.00 79.62 101 PRO A CA 1
ATOM 765 C C . PRO A 1 101 ? -4.448 6.783 1.958 1.00 79.62 101 PRO A C 1
ATOM 767 O O . PRO A 1 101 ? -3.812 6.817 0.904 1.00 79.62 101 PRO A O 1
ATOM 770 N N . SER A 1 102 ? -5.469 7.606 2.214 1.00 68.62 102 SER A N 1
ATOM 771 C CA . SER A 1 102 ? -5.739 8.770 1.372 1.00 68.62 102 SER A CA 1
ATOM 772 C C . SER A 1 102 ? -4.471 9.620 1.307 1.00 68.62 102 SER A C 1
ATOM 774 O O . SER A 1 102 ? -3.797 9.761 2.332 1.00 68.62 102 SER A O 1
ATOM 776 N N . PRO A 1 103 ? -4.117 10.173 0.138 1.00 61.56 103 PRO A N 1
ATOM 777 C CA . PRO A 1 103 ? -2.854 10.868 -0.018 1.00 61.56 103 PRO A CA 1
ATOM 778 C C . PRO A 1 103 ? -2.849 12.124 0.860 1.00 61.56 103 PRO A C 1
ATOM 780 O O . PRO A 1 103 ? -3.483 13.124 0.536 1.00 61.56 103 PRO A O 1
ATOM 783 N N . ILE A 1 104 ? -2.120 12.074 1.978 1.00 52.78 104 ILE A N 1
ATOM 784 C CA . ILE A 1 104 ? -1.537 13.278 2.561 1.00 52.78 104 ILE A CA 1
ATOM 785 C C . ILE A 1 104 ? -0.399 13.635 1.612 1.00 52.78 104 ILE A C 1
ATOM 787 O O . ILE A 1 104 ? 0.445 12.788 1.311 1.00 52.78 104 ILE A O 1
ATOM 791 N N . ILE A 1 105 ? -0.419 14.859 1.091 1.00 53.12 105 ILE A N 1
ATOM 792 C CA . ILE A 1 105 ? 0.710 15.446 0.374 1.00 53.12 105 ILE A CA 1
ATOM 793 C C . ILE A 1 105 ? 1.910 15.304 1.313 1.00 53.12 105 ILE A C 1
ATOM 795 O O . ILE A 1 105 ? 1.955 15.964 2.350 1.00 53.12 105 ILE A O 1
ATOM 799 N N . VAL A 1 106 ? 2.833 14.388 1.016 1.00 44.25 106 VAL A N 1
ATOM 800 C CA . VAL A 1 106 ? 4.099 14.328 1.751 1.00 44.25 106 VAL A CA 1
ATOM 801 C C . VAL A 1 106 ? 4.745 15.710 1.626 1.00 44.25 106 VAL A C 1
ATOM 803 O O . VAL A 1 106 ? 4.851 16.214 0.503 1.00 44.25 106 VAL A O 1
ATOM 806 N N . PRO A 1 107 ? 5.137 16.370 2.730 1.00 41.66 107 PRO A N 1
ATOM 807 C CA . PRO A 1 107 ? 5.825 17.645 2.627 1.00 41.66 107 PRO A CA 1
ATOM 808 C C . PRO A 1 107 ? 7.159 17.392 1.915 1.00 41.66 107 PRO A C 1
ATOM 810 O O . PRO A 1 107 ? 8.020 16.711 2.464 1.00 41.66 107 PRO A O 1
ATOM 813 N N . GLY A 1 108 ? 7.320 17.910 0.692 1.00 51.56 108 GLY A N 1
ATOM 814 C CA . GLY A 1 108 ? 8.635 18.012 0.048 1.00 51.56 108 GLY A CA 1
ATOM 815 C C . GLY A 1 108 ? 8.928 17.182 -1.208 1.00 51.56 108 GLY A C 1
ATOM 816 O O . GLY A 1 108 ? 10.104 16.977 -1.476 1.00 51.56 108 GLY A O 1
ATOM 817 N N . GLN A 1 109 ? 7.957 16.743 -2.019 1.00 47.59 109 GLN A N 1
ATOM 818 C CA . GLN A 1 109 ? 8.283 16.201 -3.356 1.00 47.59 109 GLN A CA 1
ATOM 819 C C . GLN A 1 109 ? 7.400 16.784 -4.461 1.00 47.59 109 GLN A C 1
ATOM 821 O O . GLN A 1 109 ? 6.321 16.281 -4.762 1.00 47.59 109 GLN A O 1
ATOM 826 N N . ILE A 1 110 ? 7.916 17.845 -5.085 1.00 52.03 110 ILE A N 1
ATOM 827 C CA . ILE A 1 110 ? 7.456 18.411 -6.363 1.00 52.03 110 ILE A CA 1
ATOM 828 C C . ILE A 1 110 ? 8.371 17.903 -7.493 1.00 52.03 110 ILE A C 1
ATOM 830 O O . ILE A 1 110 ? 8.666 18.626 -8.437 1.00 52.03 110 ILE A O 1
ATOM 834 N N . ASP A 1 111 ? 8.861 16.667 -7.400 1.00 46.34 111 ASP A N 1
ATOM 835 C CA . ASP A 1 111 ? 9.770 16.125 -8.405 1.00 46.34 111 ASP A CA 1
ATOM 836 C C . ASP A 1 111 ? 9.048 15.086 -9.253 1.00 46.34 111 ASP A C 1
ATOM 838 O O . ASP A 1 111 ? 8.598 14.048 -8.778 1.00 46.34 111 ASP A O 1
ATOM 842 N N . THR A 1 112 ? 8.948 15.420 -10.535 1.00 55.28 112 THR A N 1
ATOM 843 C CA . THR A 1 112 ? 8.273 14.805 -11.689 1.00 55.28 112 THR A CA 1
ATOM 844 C C . THR A 1 112 ? 8.646 13.334 -11.979 1.00 55.28 112 THR A C 1
ATOM 846 O O . THR A 1 112 ? 8.464 12.841 -13.092 1.00 55.28 112 THR A O 1
ATOM 849 N N . ILE A 1 113 ? 9.173 12.593 -11.004 1.00 65.62 113 ILE A N 1
ATOM 850 C CA . ILE A 1 113 ? 9.536 11.181 -11.104 1.00 65.62 113 ILE A CA 1
ATOM 851 C C . ILE A 1 113 ? 8.457 10.321 -10.446 1.00 65.62 113 ILE A C 1
ATOM 853 O O . ILE A 1 113 ? 8.283 10.284 -9.232 1.00 65.62 113 ILE A O 1
ATOM 857 N N . CYS A 1 114 ? 7.740 9.573 -11.283 1.00 64.94 114 CYS A N 1
ATOM 858 C CA . CYS A 1 114 ? 6.850 8.516 -10.823 1.00 64.94 114 CYS A CA 1
ATOM 859 C C . CYS A 1 114 ? 7.686 7.403 -10.182 1.00 64.94 114 CYS A C 1
ATOM 861 O O . CYS A 1 114 ? 8.398 6.681 -10.886 1.00 64.94 114 CYS A O 1
ATOM 863 N N . VAL A 1 115 ? 7.567 7.218 -8.871 1.00 75.38 115 VAL A N 1
ATOM 864 C CA . VAL A 1 115 ? 8.172 6.067 -8.195 1.00 75.38 115 VAL A CA 1
ATOM 865 C C . VAL A 1 115 ? 7.202 4.890 -8.285 1.00 75.38 115 VAL A C 1
ATOM 867 O O . VAL A 1 115 ? 6.090 4.938 -7.765 1.00 75.38 115 VAL A O 1
ATOM 870 N N . ILE A 1 116 ? 7.596 3.834 -8.997 1.00 81.81 116 ILE A N 1
ATOM 871 C CA . ILE A 1 116 ? 6.833 2.583 -9.088 1.00 81.81 116 ILE A CA 1
ATOM 872 C C . ILE A 1 116 ? 7.621 1.511 -8.337 1.00 81.81 116 ILE A C 1
ATOM 874 O O . ILE A 1 116 ? 8.507 0.879 -8.909 1.00 81.81 116 ILE A O 1
ATOM 878 N N . GLU A 1 117 ? 7.314 1.329 -7.056 1.00 77.75 117 GLU A N 1
ATOM 879 C CA . GLU A 1 117 ? 7.939 0.306 -6.205 1.00 77.75 117 GLU A CA 1
ATOM 880 C C . GLU A 1 117 ? 7.225 -1.041 -6.300 1.00 77.75 117 GLU A C 1
ATOM 882 O O . GLU A 1 117 ? 7.841 -2.095 -6.165 1.00 77.75 117 GLU A O 1
ATOM 887 N N . CYS A 1 118 ? 5.916 -1.009 -6.538 1.00 79.62 118 CYS A N 1
ATOM 888 C CA . CYS A 1 118 ? 5.059 -2.183 -6.541 1.00 79.62 118 CYS A CA 1
ATOM 889 C C . CYS A 1 118 ? 4.028 -2.101 -7.670 1.00 79.62 118 CYS A C 1
ATOM 891 O O . CYS A 1 118 ? 3.636 -1.021 -8.120 1.00 79.62 118 CYS A O 1
ATOM 893 N N . ASN A 1 119 ? 3.556 -3.257 -8.125 1.00 82.44 119 ASN A N 1
ATOM 894 C CA . ASN A 1 119 ? 2.459 -3.373 -9.079 1.00 82.44 119 ASN A CA 1
ATOM 895 C C . ASN A 1 119 ? 1.205 -3.969 -8.435 1.00 82.44 119 ASN A C 1
ATOM 897 O O . ASN A 1 119 ? 0.102 -3.631 -8.876 1.00 82.44 119 ASN A O 1
ATOM 901 N N . ARG A 1 120 ? 1.369 -4.828 -7.421 1.00 79.38 120 ARG A N 1
ATOM 902 C CA . ARG A 1 120 ? 0.304 -5.500 -6.667 1.00 79.38 120 ARG A CA 1
ATOM 903 C C . ARG A 1 120 ? 0.660 -5.625 -5.187 1.00 79.38 120 ARG A C 1
ATOM 905 O O . ARG A 1 120 ? 1.810 -5.457 -4.794 1.00 79.38 120 ARG A O 1
ATOM 912 N N . ASP A 1 121 ? -0.333 -5.941 -4.363 1.00 77.56 121 ASP A N 1
ATOM 913 C CA . ASP A 1 121 ? -0.159 -6.084 -2.916 1.00 77.56 121 ASP A CA 1
ATOM 914 C C . ASP A 1 121 ? 0.861 -7.175 -2.549 1.00 77.56 121 ASP A C 1
ATOM 916 O O . ASP A 1 121 ? 1.564 -7.041 -1.553 1.00 77.56 121 ASP A O 1
ATOM 920 N N . ASP A 1 122 ? 0.986 -8.233 -3.346 1.00 72.06 122 ASP A N 1
ATOM 921 C CA . ASP A 1 122 ? 1.954 -9.316 -3.145 1.00 72.06 122 ASP A CA 1
ATOM 922 C C . ASP A 1 122 ? 3.417 -8.912 -3.389 1.00 72.06 122 ASP A C 1
ATOM 924 O O . ASP A 1 122 ? 4.314 -9.555 -2.843 1.00 72.06 122 ASP A O 1
ATOM 928 N N . ASP A 1 123 ? 3.669 -7.819 -4.116 1.00 80.19 123 ASP A N 1
ATOM 929 C CA . ASP A 1 123 ? 5.023 -7.262 -4.259 1.00 80.19 123 ASP A CA 1
ATOM 930 C C . ASP A 1 123 ? 5.520 -6.651 -2.938 1.00 80.19 123 ASP A C 1
ATOM 932 O O . ASP A 1 123 ? 6.721 -6.556 -2.680 1.00 80.19 123 ASP A O 1
ATOM 936 N N . CYS A 1 124 ? 4.587 -6.241 -2.080 1.00 79.12 124 CYS A N 1
ATOM 937 C CA . CYS A 1 124 ? 4.878 -5.614 -0.807 1.00 79.12 124 CYS A CA 1
ATOM 938 C C . CYS A 1 124 ? 4.999 -6.667 0.300 1.00 79.12 124 CYS A C 1
ATOM 940 O O . CYS A 1 124 ? 4.123 -7.512 0.485 1.00 79.12 124 CYS A O 1
ATOM 942 N N . GLN A 1 125 ? 6.058 -6.595 1.103 1.00 83.38 125 GLN A N 1
ATOM 943 C CA . GLN A 1 125 ? 6.246 -7.514 2.226 1.00 83.38 125 GLN A CA 1
ATOM 944 C C . GLN A 1 125 ? 5.255 -7.241 3.368 1.00 83.38 125 GLN A C 1
ATOM 946 O O . GLN A 1 125 ? 4.883 -6.094 3.639 1.00 83.38 125 GLN A O 1
ATOM 951 N N . GLY A 1 126 ? 4.851 -8.307 4.064 1.00 75.62 126 GLY A N 1
ATOM 952 C CA . GLY A 1 126 ? 3.949 -8.226 5.212 1.00 75.62 126 GLY A CA 1
ATOM 953 C C . GLY A 1 126 ? 2.573 -7.663 4.845 1.00 75.62 126 GLY A C 1
ATOM 954 O O . GLY A 1 126 ? 2.015 -7.975 3.792 1.00 75.62 126 GLY A O 1
ATOM 955 N N . GLU A 1 127 ? 2.030 -6.810 5.712 1.00 74.69 127 GLU A N 1
ATOM 956 C CA . GLU A 1 127 ? 0.658 -6.286 5.607 1.00 74.69 127 GLU A CA 1
ATOM 957 C C . GLU A 1 127 ? 0.523 -5.049 4.693 1.00 74.69 127 GLU A C 1
ATOM 959 O O . GLU A 1 127 ? -0.580 -4.563 4.463 1.00 74.69 127 GLU A O 1
ATOM 964 N N . LYS A 1 128 ? 1.628 -4.540 4.130 1.00 80.94 128 LYS A N 1
ATOM 965 C CA . LYS A 1 128 ? 1.651 -3.307 3.317 1.00 80.94 128 LYS A CA 1
ATOM 966 C C . LYS A 1 128 ? 0.937 -3.481 1.977 1.00 80.94 128 LYS A C 1
ATOM 968 O O . LYS A 1 128 ? 1.342 -4.344 1.211 1.00 80.94 128 LYS A O 1
ATOM 973 N N . LYS A 1 129 ? -0.055 -2.663 1.638 1.00 84.06 129 LYS A N 1
ATOM 974 C CA . LYS A 1 129 ? -0.699 -2.680 0.311 1.00 84.06 129 LYS A CA 1
ATOM 975 C C . LYS A 1 129 ? 0.119 -1.896 -0.713 1.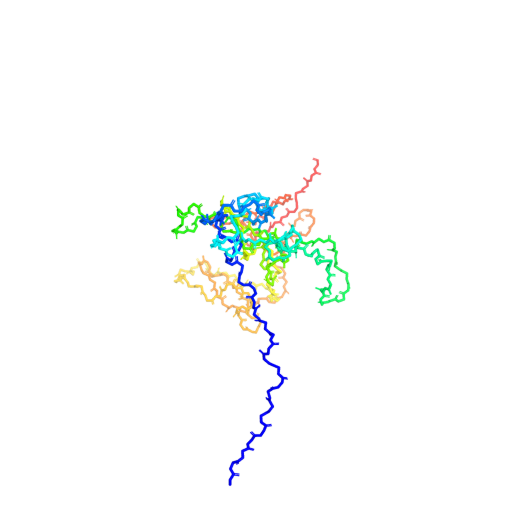00 84.06 129 LYS A C 1
ATOM 977 O O . LYS A 1 129 ? 0.831 -0.961 -0.357 1.00 84.06 129 LYS A O 1
ATOM 982 N N . CYS A 1 130 ? -0.018 -2.252 -1.985 1.00 85.88 130 CYS A N 1
ATOM 983 C CA . CYS A 1 130 ? 0.511 -1.462 -3.082 1.00 85.88 130 CYS A CA 1
ATOM 984 C C . CYS A 1 130 ? -0.455 -0.321 -3.398 1.00 85.88 130 CYS A C 1
ATOM 986 O O . CYS A 1 130 ? -1.492 -0.521 -4.035 1.00 85.88 130 CYS A O 1
ATOM 988 N N . CYS A 1 131 ? -0.132 0.875 -2.917 1.00 85.31 131 CYS A N 1
ATOM 989 C CA . CYS A 1 131 ? -1.052 1.998 -2.926 1.00 85.31 131 CYS A CA 1
ATOM 990 C C . CYS A 1 131 ? -0.740 2.996 -4.041 1.00 85.31 131 CYS A C 1
ATOM 992 O O . CYS A 1 131 ? 0.418 3.394 -4.201 1.00 85.31 131 CYS A O 1
ATOM 994 N N . PRO A 1 132 ? -1.757 3.408 -4.822 1.00 81.62 132 PRO A N 1
ATOM 995 C CA . PRO A 1 132 ? -1.592 4.451 -5.818 1.00 81.62 132 PRO A CA 1
ATOM 996 C C . PRO A 1 132 ? -1.469 5.809 -5.124 1.00 81.62 132 PRO A C 1
ATOM 998 O O . PRO A 1 132 ? -2.290 6.161 -4.278 1.00 81.62 132 PRO A O 1
ATOM 1001 N N . TYR A 1 133 ? -0.457 6.574 -5.515 1.00 77.50 133 TYR A N 1
ATOM 1002 C CA . TYR A 1 133 ? -0.290 7.971 -5.118 1.00 77.50 133 TYR A CA 1
ATOM 1003 C C . TYR A 1 133 ? -0.539 8.890 -6.319 1.00 77.50 133 TYR A C 1
ATOM 1005 O O . TYR A 1 133 ? -0.861 8.419 -7.410 1.00 77.50 133 TYR A O 1
ATOM 1013 N N . ILE A 1 134 ? -0.402 10.207 -6.113 1.00 68.94 134 ILE A N 1
ATOM 1014 C CA . ILE A 1 134 ? -0.589 11.241 -7.149 1.00 68.94 134 ILE A CA 1
ATOM 1015 C C . ILE A 1 134 ? 0.202 10.890 -8.417 1.00 68.94 134 ILE A C 1
ATOM 1017 O O . ILE A 1 134 ? -0.316 11.009 -9.525 1.00 68.94 134 ILE A O 1
ATOM 1021 N N . CYS A 1 135 ? 1.428 10.390 -8.251 1.00 69.12 135 CYS A N 1
ATOM 1022 C CA . CYS A 1 135 ? 2.160 9.726 -9.314 1.00 69.12 135 CYS A CA 1
ATOM 1023 C C . CYS A 1 135 ? 2.886 8.490 -8.756 1.00 69.12 135 CYS A C 1
ATOM 1025 O O . CYS A 1 135 ? 3.511 8.544 -7.699 1.00 69.12 135 CYS A O 1
ATOM 1027 N N . GLY A 1 136 ? 2.770 7.351 -9.444 1.00 75.69 136 GLY A N 1
ATOM 1028 C CA . GLY A 1 136 ? 3.418 6.103 -9.035 1.00 75.69 136 GLY A CA 1
ATOM 1029 C C . GLY A 1 136 ? 2.630 5.228 -8.050 1.00 75.69 136 GLY A C 1
ATOM 1030 O O . GLY A 1 136 ? 1.426 5.398 -7.832 1.00 75.69 136 GLY A O 1
ATOM 1031 N N . ARG A 1 137 ? 3.317 4.215 -7.515 1.00 84.19 137 ARG A N 1
ATOM 1032 C CA . ARG A 1 137 ? 2.782 3.212 -6.585 1.00 84.19 137 ARG A CA 1
ATOM 1033 C C . ARG A 1 137 ? 3.854 2.830 -5.578 1.00 84.19 137 ARG A C 1
ATOM 1035 O O . ARG A 1 137 ? 4.965 2.486 -5.974 1.00 84.19 137 ARG A O 1
ATOM 1042 N N . VAL A 1 138 ? 3.493 2.849 -4.303 1.00 84.75 138 VAL A N 1
ATOM 1043 C CA . VAL A 1 138 ? 4.400 2.602 -3.175 1.00 84.75 138 VAL A CA 1
ATOM 1044 C C . VAL A 1 138 ? 3.763 1.599 -2.221 1.00 84.75 138 VAL A C 1
ATOM 1046 O O . VAL A 1 138 ? 2.536 1.526 -2.097 1.00 84.75 138 VAL A O 1
ATOM 1049 N N . CYS A 1 139 ? 4.598 0.812 -1.547 1.00 84.44 139 CYS A N 1
ATOM 1050 C CA . CYS A 1 139 ? 4.147 -0.115 -0.517 1.00 84.44 139 CYS A CA 1
ATOM 1051 C C . CYS A 1 139 ? 3.824 0.621 0.789 1.00 84.44 139 CYS A C 1
ATOM 1053 O O . CYS A 1 139 ? 4.721 0.928 1.575 1.00 84.44 139 CYS A O 1
ATOM 1055 N N . SER A 1 140 ? 2.538 0.819 1.069 1.00 85.06 140 SER A N 1
ATOM 1056 C CA . SER A 1 140 ? 2.068 1.58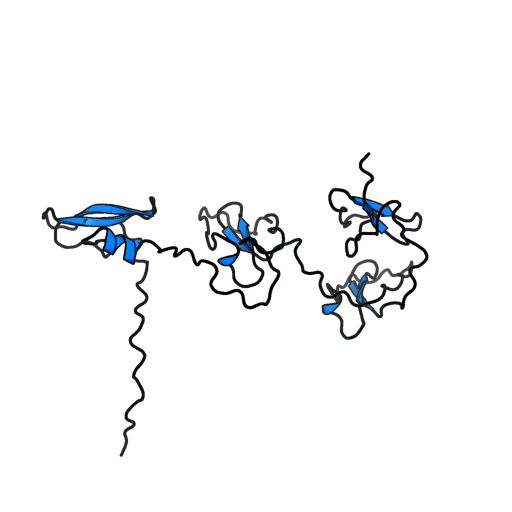9 2.224 1.00 85.06 140 SER A CA 1
ATOM 1057 C C . SER A 1 140 ? 1.270 0.744 3.202 1.00 85.06 140 SER A C 1
ATOM 1059 O O . SER A 1 140 ? 0.602 -0.223 2.835 1.00 85.06 140 SER A O 1
ATOM 1061 N N . ILE A 1 141 ? 1.324 1.116 4.480 1.00 82.56 141 ILE A N 1
ATOM 1062 C CA . ILE A 1 141 ? 0.494 0.488 5.509 1.00 82.56 141 ILE A CA 1
ATOM 1063 C C . ILE A 1 141 ? -0.963 0.903 5.254 1.00 82.56 141 ILE A C 1
ATOM 1065 O O . ILE A 1 141 ? -1.238 2.105 5.188 1.00 82.56 141 ILE A O 1
ATOM 1069 N N . PRO A 1 142 ? -1.895 -0.048 5.076 1.00 74.56 142 PRO A N 1
ATOM 1070 C CA . PRO A 1 142 ? -3.284 0.289 4.818 1.00 74.56 142 PRO A CA 1
ATOM 1071 C C . PRO A 1 142 ? -3.968 0.922 6.034 1.00 74.56 142 PRO A C 1
ATOM 1073 O O . PRO A 1 142 ? -3.816 0.464 7.165 1.00 74.56 142 PRO A O 1
ATOM 1076 N N . THR A 1 143 ? -4.778 1.950 5.795 1.00 68.81 143 THR A N 1
ATOM 1077 C CA . THR A 1 143 ? -5.738 2.492 6.760 1.00 68.81 143 THR A CA 1
ATOM 1078 C C . THR A 1 143 ? -7.040 1.692 6.689 1.00 68.81 143 THR A C 1
ATOM 1080 O O . THR A 1 143 ? -7.400 1.148 5.652 1.00 68.81 143 THR A O 1
ATOM 1083 N N . GLY A 1 144 ? -7.773 1.552 7.795 1.00 62.59 144 GLY A N 1
ATOM 1084 C CA . GLY A 1 144 ? -9.064 0.843 7.756 1.00 62.59 144 GLY A CA 1
ATOM 1085 C C . GLY A 1 144 ? -8.952 -0.638 7.365 1.00 62.59 144 GLY A C 1
ATOM 1086 O O . GLY A 1 144 ? -9.704 -1.132 6.530 1.00 62.59 144 GLY A O 1
ATOM 1087 N N . GLY A 1 145 ? -7.991 -1.336 7.962 1.00 48.75 145 GLY A N 1
ATOM 1088 C CA . GLY A 1 145 ? -7.805 -2.784 7.841 1.00 48.75 145 GLY A CA 1
ATOM 1089 C C . GLY A 1 145 ? -6.994 -3.370 8.986 1.00 48.75 145 GLY A C 1
ATOM 1090 O O . GLY A 1 145 ? -6.453 -4.463 8.846 1.00 48.75 145 GLY A O 1
ATOM 1091 N N . ILE A 1 146 ? -6.890 -2.646 10.106 1.00 51.25 146 ILE A N 1
ATOM 1092 C CA . ILE A 1 146 ? -6.328 -3.208 11.327 1.00 51.25 146 ILE A CA 1
ATOM 1093 C C . ILE A 1 146 ? -7.230 -4.403 11.632 1.00 51.25 146 ILE A C 1
ATOM 1095 O O . ILE A 1 146 ? -8.418 -4.214 11.907 1.00 51.25 146 ILE A O 1
ATOM 1099 N N . LYS A 1 147 ? -6.698 -5.632 11.560 1.00 48.22 147 LYS A N 1
ATOM 1100 C CA . LYS A 1 147 ? -7.240 -6.711 12.394 1.00 48.22 147 LYS A CA 1
ATOM 1101 C C . LYS A 1 147 ? -7.481 -6.052 13.747 1.00 48.22 147 LYS A C 1
ATOM 1103 O O . LYS A 1 147 ? -6.515 -5.461 14.228 1.00 48.22 147 LYS A O 1
ATOM 1108 N N . PRO A 1 148 ? -8.714 -6.006 14.279 1.00 50.88 148 PRO A N 1
ATOM 1109 C CA . PRO A 1 148 ? -8.990 -5.231 15.479 1.00 50.88 148 PRO A CA 1
ATOM 1110 C C . PRO A 1 148 ? -7.893 -5.558 16.485 1.00 50.88 148 PRO A C 1
ATOM 1112 O O . PRO A 1 148 ? -7.696 -6.733 16.805 1.00 50.88 148 PRO A O 1
ATOM 1115 N N . LYS A 1 149 ? -7.085 -4.546 16.846 1.00 53.91 149 LYS A N 1
ATOM 1116 C CA . LYS A 1 149 ? -6.014 -4.726 17.828 1.00 53.91 149 LYS A CA 1
ATOM 1117 C C . LYS A 1 149 ? -6.649 -5.447 19.014 1.00 53.91 149 LYS A C 1
ATOM 1119 O O . LYS A 1 149 ? -7.762 -5.046 19.363 1.00 53.91 149 LYS A O 1
ATOM 1124 N N . PRO A 1 150 ? -6.033 -6.512 19.559 1.00 60.34 150 PRO A N 1
ATOM 1125 C CA . PRO A 1 150 ? -6.669 -7.358 20.560 1.00 60.34 150 PRO A CA 1
ATOM 1126 C C . PRO A 1 150 ? -7.295 -6.498 21.658 1.00 60.34 150 PRO A C 1
ATOM 1128 O O . PRO A 1 150 ? -6.592 -5.873 22.449 1.00 60.34 150 PRO A O 1
ATOM 1131 N N . VAL A 1 151 ? -8.625 -6.400 21.648 1.00 67.75 151 VAL A N 1
ATOM 1132 C CA . VAL A 1 151 ? -9.352 -5.585 22.618 1.00 67.75 151 VAL A CA 1
ATOM 1133 C C . VAL A 1 151 ? -9.449 -6.414 23.877 1.00 67.75 151 VAL A C 1
ATOM 1135 O O . VAL A 1 151 ? -9.999 -7.518 23.856 1.00 67.75 151 VAL A O 1
ATOM 1138 N N . LYS A 1 152 ? -8.905 -5.893 24.973 1.00 79.19 152 LYS A N 1
ATOM 1139 C CA . LYS A 1 152 ? -8.997 -6.587 26.252 1.00 79.19 152 LYS A CA 1
ATOM 1140 C C . LYS A 1 152 ? -10.442 -6.542 26.760 1.00 79.19 152 LYS A C 1
ATOM 1142 O O . LYS A 1 152 ? -11.134 -5.546 26.514 1.00 79.19 152 LYS A O 1
ATOM 1147 N N . PRO A 1 153 ? -10.926 -7.592 27.441 1.00 75.19 153 PRO A N 1
ATOM 1148 C CA . PRO A 1 153 ? -12.292 -7.641 27.965 1.00 75.19 153 PRO A CA 1
ATOM 1149 C C . PRO A 1 153 ? -12.640 -6.470 28.906 1.00 75.19 153 PRO A C 1
ATOM 1151 O O . PRO A 1 153 ? -11.763 -5.907 29.553 1.00 75.19 153 PRO A O 1
ATOM 1154 N N . GLY A 1 154 ? -13.931 -6.127 28.999 1.00 74.50 154 GLY A N 1
ATOM 1155 C CA . GLY A 1 154 ? -14.474 -5.103 29.909 1.00 74.50 154 GLY A CA 1
ATOM 1156 C C . GLY A 1 154 ? -14.563 -3.683 29.324 1.00 74.50 154 GLY A C 1
ATOM 1157 O O . GLY A 1 154 ? -14.240 -3.451 28.156 1.00 74.50 154 GLY A O 1
ATOM 1158 N N . PHE A 1 155 ? -15.045 -2.727 30.127 1.00 79.56 155 PHE A N 1
ATOM 1159 C CA . PHE A 1 155 ? -15.336 -1.348 29.696 1.00 79.56 155 PHE A CA 1
ATOM 1160 C C . PHE A 1 155 ? -14.470 -0.314 30.423 1.00 79.56 155 PHE A C 1
ATOM 1162 O O . PHE A 1 155 ? -14.079 -0.520 31.570 1.00 79.56 155 PHE A O 1
ATOM 1169 N N . CYS A 1 156 ? -14.187 0.817 29.775 1.00 78.56 156 CYS A N 1
ATOM 1170 C CA . CYS A 1 156 ? -13.481 1.922 30.421 1.00 78.56 156 CYS A CA 1
ATOM 1171 C C . CYS A 1 156 ? -14.323 2.550 31.542 1.00 78.56 156 CYS A C 1
ATOM 1173 O O . CYS A 1 156 ? -15.542 2.657 31.385 1.00 78.56 156 CYS A O 1
ATOM 1175 N N . PRO A 1 157 ? -13.703 2.965 32.660 1.00 83.00 157 PRO A N 1
ATOM 1176 C CA . PRO A 1 157 ? -14.420 3.637 33.735 1.00 83.00 157 PRO A CA 1
ATOM 1177 C C . PRO A 1 157 ? -14.977 4.993 33.266 1.00 83.00 157 PRO A C 1
ATOM 1179 O O . PRO A 1 157 ? -14.396 5.620 32.374 1.00 83.00 157 PRO A O 1
ATOM 1182 N N . PRO A 1 158 ? -16.091 5.466 33.854 1.00 77.94 158 PRO A N 1
ATOM 1183 C CA . PRO A 1 158 ? -16.633 6.784 33.549 1.00 77.94 158 PRO A CA 1
ATOM 1184 C C . PRO A 1 158 ? -15.647 7.883 33.960 1.00 77.94 158 PRO A C 1
ATOM 1186 O O . PRO A 1 158 ? -15.038 7.823 35.028 1.00 77.94 158 PRO A O 1
ATOM 1189 N N . VAL A 1 159 ? -15.512 8.902 33.113 1.00 72.38 159 VAL A N 1
ATOM 1190 C CA . VAL A 1 159 ? -14.647 10.059 33.366 1.00 72.38 159 VAL A CA 1
ATOM 1191 C C . VAL A 1 159 ? -15.373 11.034 34.314 1.00 72.38 159 VAL A C 1
ATOM 1193 O O . VAL A 1 159 ? -16.513 11.411 34.022 1.00 72.38 159 VAL A O 1
ATOM 1196 N 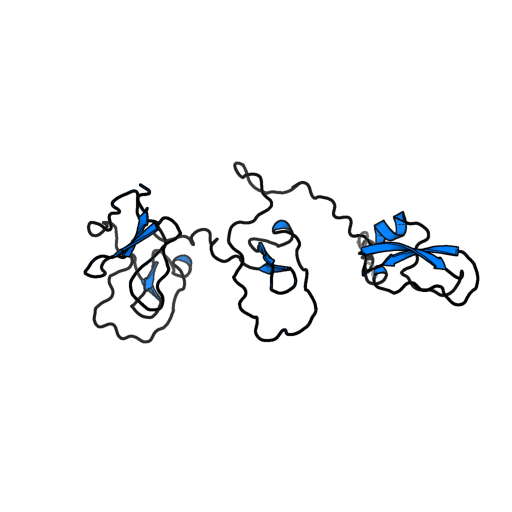N . PRO A 1 160 ? -14.778 11.444 35.453 1.00 70.25 160 PRO A N 1
ATOM 1197 C CA . PRO A 1 160 ? -15.372 12.437 36.351 1.00 70.25 160 PRO A CA 1
ATOM 1198 C C . PRO A 1 160 ? -15.566 13.792 35.660 1.00 70.25 160 PRO A C 1
ATOM 1200 O O . PRO A 1 160 ? -14.711 14.222 34.885 1.00 70.25 160 PRO A O 1
ATOM 1203 N N . ARG A 1 161 ? -16.666 14.488 35.980 1.00 62.88 161 ARG A N 1
ATOM 1204 C CA . ARG A 1 161 ? -17.087 15.741 35.319 1.00 62.88 161 ARG A CA 1
ATOM 1205 C C . ARG A 1 161 ? -16.084 16.905 35.434 1.00 62.88 161 ARG A C 1
ATOM 1207 O O . ARG A 1 161 ? -16.167 17.814 34.619 1.00 62.88 161 ARG A O 1
ATOM 1214 N N . ASP A 1 162 ? -15.118 16.827 36.354 1.00 59.25 162 ASP A N 1
ATOM 1215 C CA . ASP A 1 162 ? -14.150 17.895 36.666 1.00 59.25 162 ASP A CA 1
ATOM 1216 C C . ASP A 1 162 ? -12.689 17.542 36.318 1.00 59.25 162 ASP A C 1
ATOM 1218 O O . ASP A 1 162 ? -11.744 18.101 36.876 1.00 59.25 162 ASP A O 1
ATOM 1222 N N . SER A 1 163 ? -12.460 16.589 35.411 1.00 58.94 163 SER A N 1
ATOM 1223 C CA . SER A 1 163 ? -11.101 16.170 35.032 1.00 58.94 163 SER A CA 1
ATOM 1224 C C . SER A 1 163 ? -10.487 17.057 33.938 1.00 58.94 163 SER A C 1
ATOM 1226 O O . SER A 1 163 ? -10.262 16.644 32.805 1.00 58.94 163 SER A O 1
ATOM 1228 N N . SER A 1 164 ? -10.163 18.298 34.306 1.00 55.56 164 SER A N 1
ATOM 1229 C CA . SER A 1 164 ? -9.311 19.203 33.519 1.00 55.56 164 SER A CA 1
ATOM 1230 C C . SER A 1 164 ? -7.831 18.856 33.735 1.00 55.56 164 SER A C 1
ATOM 1232 O O . SER A 1 164 ? -7.128 19.517 34.495 1.00 55.56 164 SER A O 1
ATOM 1234 N N . GLY A 1 165 ? -7.371 17.763 33.124 1.00 60.84 165 GLY A N 1
ATOM 1235 C CA . GLY A 1 165 ? -5.969 17.330 33.160 1.00 60.84 165 GLY A CA 1
ATOM 1236 C C . GLY A 1 165 ? -5.160 17.781 31.939 1.00 60.84 165 GLY A C 1
ATOM 1237 O O . GLY A 1 165 ? -5.716 18.172 30.914 1.00 60.84 165 GLY A O 1
ATOM 1238 N N . VAL A 1 166 ? -3.829 17.688 32.031 1.00 59.47 166 VAL A N 1
ATOM 1239 C CA . VAL A 1 166 ? -2.933 17.854 30.874 1.00 59.47 166 VAL A CA 1
ATOM 1240 C C . VAL A 1 166 ? -3.171 16.697 29.902 1.00 59.47 166 VAL A C 1
ATOM 1242 O O . VAL A 1 166 ? -3.131 15.531 30.293 1.00 59.47 166 VAL A O 1
ATOM 1245 N N . CYS A 1 167 ? -3.431 17.024 28.638 1.00 66.00 167 CYS A N 1
ATOM 1246 C CA . CYS A 1 167 ? -3.654 16.052 27.575 1.00 66.00 167 CYS A CA 1
ATOM 1247 C C . CYS A 1 167 ? -2.343 15.329 27.260 1.00 66.00 167 CYS A C 1
ATOM 1249 O O . CYS A 1 167 ? -1.495 15.853 26.539 1.00 66.00 167 CYS A O 1
ATOM 1251 N N . VAL A 1 168 ? -2.163 14.146 27.835 1.00 68.50 168 VAL A N 1
ATOM 1252 C CA . VAL A 1 168 ? -1.020 13.282 27.551 1.00 68.50 168 VAL A CA 1
ATOM 1253 C C . VAL A 1 168 ? -1.554 11.922 27.140 1.00 68.50 168 VAL A C 1
ATOM 1255 O O . VAL A 1 168 ? -2.355 11.323 27.858 1.00 68.50 168 VAL A O 1
ATOM 1258 N N . ASP A 1 169 ? -1.115 11.456 25.976 1.00 77.50 169 ASP A N 1
ATOM 1259 C CA . ASP A 1 169 ? -1.400 10.114 25.489 1.00 77.50 169 ASP A CA 1
ATOM 1260 C C . ASP A 1 169 ? -0.327 9.148 26.002 1.00 77.50 169 ASP A C 1
ATOM 1262 O O . ASP A 1 169 ? 0.810 9.145 25.535 1.00 77.50 169 ASP A O 1
ATOM 1266 N N . GLU A 1 170 ? -0.692 8.326 26.983 1.00 79.69 170 GLU A N 1
ATOM 1267 C CA . GLU A 1 170 ? 0.135 7.229 27.504 1.00 79.69 170 GLU A CA 1
ATOM 1268 C C . GLU A 1 170 ? 0.013 5.973 26.628 1.00 79.69 170 GLU A C 1
ATOM 1270 O O . GLU A 1 170 ? 0.947 5.181 26.505 1.00 79.69 170 GLU A O 1
ATOM 1275 N N . CYS A 1 171 ? -1.147 5.776 26.004 1.00 76.88 171 CYS A N 1
ATOM 1276 C CA . CYS A 1 171 ? -1.440 4.603 25.195 1.00 76.88 171 CYS A CA 1
ATOM 1277 C C . CYS A 1 171 ? -2.188 4.987 23.920 1.00 76.88 171 CYS A C 1
ATOM 1279 O O . CYS A 1 171 ? -2.908 5.978 23.870 1.00 76.88 171 CYS A O 1
ATOM 1281 N N . SER A 1 172 ? -2.053 4.170 22.877 1.00 77.88 172 SER A N 1
ATOM 1282 C CA . SER A 1 172 ? -2.854 4.314 21.651 1.00 77.88 172 SER A CA 1
ATOM 1283 C C . SER A 1 172 ? -3.825 3.150 21.441 1.00 77.88 172 SER A C 1
ATOM 1285 O O . SER A 1 172 ? -4.670 3.207 20.547 1.00 77.88 172 SER A O 1
ATOM 1287 N N . SER A 1 173 ? -3.692 2.071 22.220 1.00 76.69 173 SER A N 1
ATOM 1288 C CA . SER A 1 173 ? -4.541 0.879 22.143 1.00 76.69 173 SER A CA 1
ATOM 1289 C C . SER A 1 173 ? -4.348 -0.066 23.338 1.00 76.69 173 SER A C 1
ATOM 1291 O O . SER A 1 173 ? -3.371 0.041 24.076 1.00 76.69 173 SER A O 1
ATOM 1293 N N . ASP A 1 174 ? -5.288 -0.998 23.540 1.00 77.06 174 ASP A N 1
ATOM 1294 C CA . ASP A 1 174 ? -5.292 -1.933 24.680 1.00 77.06 174 ASP A CA 1
ATOM 1295 C C . ASP A 1 174 ? -4.023 -2.799 24.769 1.00 77.06 174 ASP A C 1
ATOM 1297 O O . ASP A 1 174 ? -3.581 -3.125 25.869 1.00 77.06 174 ASP A O 1
ATOM 1301 N N . ASP A 1 175 ? -3.418 -3.150 23.632 1.00 77.38 175 ASP A N 1
ATOM 1302 C CA . ASP A 1 175 ? -2.162 -3.908 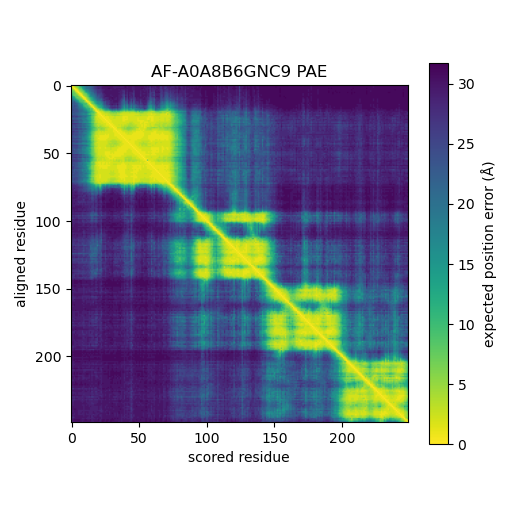23.546 1.00 77.38 175 ASP A CA 1
ATOM 1303 C C . ASP A 1 175 ? -0.945 -3.129 24.058 1.00 77.38 175 ASP A C 1
ATOM 1305 O O . ASP A 1 175 ? 0.025 -3.742 24.492 1.00 77.38 175 ASP A O 1
ATOM 1309 N N . THR A 1 176 ? -0.999 -1.792 24.055 1.00 83.81 176 THR A N 1
ATOM 1310 C CA . THR A 1 176 ? 0.063 -0.950 24.628 1.00 83.81 176 THR A CA 1
ATOM 1311 C C . THR A 1 176 ? 0.072 -1.032 26.157 1.00 83.81 176 THR A C 1
ATOM 1313 O O . THR A 1 176 ? 1.111 -0.875 26.791 1.00 83.81 176 THR A O 1
ATOM 1316 N N . CYS A 1 177 ? -1.082 -1.312 26.763 1.00 83.19 177 CYS A N 1
ATOM 1317 C CA . CYS A 1 177 ? -1.214 -1.437 28.205 1.00 83.19 177 CYS A CA 1
ATOM 1318 C C . CYS A 1 177 ? -0.791 -2.837 28.679 1.00 83.19 177 CYS A C 1
ATOM 1320 O O . CYS A 1 177 ? -1.033 -3.837 28.009 1.00 83.19 177 CYS A O 1
ATOM 1322 N N . GLN A 1 178 ? -0.210 -2.956 29.871 1.00 89.50 178 GLN A N 1
ATOM 1323 C CA . GLN A 1 178 ? 0.148 -4.259 30.450 1.00 89.50 178 GLN A CA 1
ATOM 1324 C C . GLN A 1 178 ? -1.046 -4.927 31.155 1.00 89.50 178 GLN A C 1
ATOM 1326 O O . GLN A 1 178 ? -1.939 -4.251 31.671 1.00 89.50 178 GLN A O 1
ATOM 1331 N N . GLY A 1 179 ? -1.063 -6.263 31.196 1.00 83.94 179 GLY A N 1
ATOM 1332 C CA . GLY A 1 179 ? -2.085 -7.042 31.909 1.00 83.94 179 GLY A CA 1
ATOM 1333 C C . GLY A 1 179 ? -3.493 -6.845 31.341 1.00 83.94 179 GLY A C 1
ATOM 1334 O O . GLY A 1 179 ? -3.665 -6.776 30.130 1.00 83.94 179 GLY A O 1
ATOM 1335 N N . GLU A 1 180 ? -4.498 -6.705 32.203 1.00 79.81 180 GLU A N 1
ATOM 1336 C CA . GLU A 1 180 ? -5.911 -6.523 31.817 1.00 79.81 180 GLU A CA 1
ATOM 1337 C C . GLU A 1 180 ? -6.310 -5.051 31.601 1.00 79.81 180 GLU A C 1
ATOM 1339 O O . GLU A 1 180 ? -7.475 -4.737 31.358 1.00 79.81 180 GLU A O 1
ATOM 1344 N N . LYS A 1 181 ? -5.347 -4.123 31.670 1.00 85.62 181 LYS A N 1
ATOM 1345 C CA . LYS A 1 181 ? -5.607 -2.688 31.516 1.00 85.62 181 LYS A CA 1
ATOM 1346 C C . LYS A 1 181 ? -5.979 -2.338 30.079 1.00 85.62 181 LYS A C 1
ATOM 1348 O O . LYS A 1 181 ? -5.275 -2.739 29.150 1.00 85.62 181 LYS A O 1
ATOM 1353 N N . LYS A 1 182 ? -7.040 -1.554 29.917 1.00 86.94 182 LYS A N 1
ATOM 1354 C CA . LYS A 1 182 ? -7.516 -0.997 28.649 1.00 86.94 182 LYS A CA 1
ATOM 1355 C C . LYS A 1 182 ? -6.990 0.415 28.444 1.00 86.94 182 LYS A C 1
ATOM 1357 O O . LYS A 1 182 ? -6.759 1.141 29.410 1.00 86.94 182 LYS A O 1
ATOM 1362 N N . CYS A 1 183 ? -6.851 0.803 27.184 1.00 84.06 183 CYS A N 1
ATOM 1363 C CA . CYS A 1 183 ? -6.509 2.164 26.817 1.00 84.06 183 CYS A CA 1
ATOM 1364 C C . CYS A 1 183 ? -7.779 3.020 26.809 1.00 84.06 183 CYS A C 1
ATOM 1366 O O . CYS A 1 183 ? -8.613 2.923 25.906 1.00 84.06 183 CYS A O 1
ATOM 1368 N N . CYS A 1 184 ? -7.957 3.814 27.860 1.00 83.25 184 CYS A N 1
ATOM 1369 C CA . CYS A 1 184 ? -9.182 4.548 28.137 1.00 83.25 184 CYS A CA 1
ATOM 1370 C C . CYS A 1 184 ? -8.986 6.041 27.937 1.00 83.25 184 CYS A C 1
ATOM 1372 O O . CYS A 1 184 ? -7.928 6.582 28.236 1.00 83.25 184 CYS A O 1
ATOM 1374 N N . SER A 1 185 ? -10.013 6.722 27.429 1.00 82.06 185 SER A N 1
ATOM 1375 C CA . SER A 1 185 ? -9.965 8.178 27.338 1.00 82.06 185 SER A CA 1
ATOM 1376 C C . SER A 1 185 ? -10.253 8.804 28.701 1.00 82.06 185 SER A C 1
ATOM 1378 O O . SER A 1 185 ? -11.169 8.371 29.397 1.00 82.06 185 SER A O 1
ATOM 1380 N N . ASN A 1 186 ? -9.482 9.826 29.065 1.00 69.31 186 ASN A N 1
ATOM 1381 C CA . ASN A 1 186 ? -9.711 10.663 30.248 1.00 69.31 186 ASN A CA 1
ATOM 1382 C C . ASN A 1 186 ? -10.366 12.013 29.901 1.00 69.31 186 ASN A C 1
ATOM 1384 O O . ASN A 1 186 ? -10.323 12.932 30.708 1.00 69.31 186 ASN A O 1
ATOM 1388 N N . GLY A 1 187 ? -10.936 12.154 28.700 1.00 68.00 187 GLY A N 1
ATOM 1389 C CA . GLY A 1 187 ? -11.569 13.392 28.235 1.00 68.00 187 GLY A CA 1
ATOM 1390 C C . GLY A 1 187 ? -10.708 14.243 27.296 1.00 68.00 187 GLY A C 1
ATOM 1391 O O . GLY A 1 187 ? -11.280 14.999 26.513 1.00 68.00 187 GLY A O 1
ATOM 1392 N N . CYS A 1 188 ? -9.377 14.086 27.291 1.00 74.69 188 CYS A N 1
ATOM 1393 C CA . CYS A 1 188 ? -8.503 14.764 26.318 1.00 74.69 188 CYS A CA 1
ATOM 1394 C C . CYS A 1 188 ? -7.412 13.874 25.705 1.00 74.69 188 CYS A C 1
ATOM 1396 O O . CYS A 1 188 ? -7.109 14.025 24.525 1.00 74.69 188 CYS A O 1
ATOM 1398 N N . GLY A 1 189 ? -6.848 12.945 26.477 1.00 78.00 189 GLY A N 1
ATOM 1399 C CA . GLY A 1 189 ? -5.878 11.958 26.002 1.00 78.00 189 GLY A CA 1
ATOM 1400 C C . GLY A 1 189 ? -6.319 10.530 26.312 1.00 78.00 189 GLY A C 1
ATOM 1401 O O . GLY A 1 189 ? -7.506 10.252 26.544 1.00 78.00 189 GLY A O 1
ATOM 1402 N N . HIS A 1 190 ? -5.343 9.628 26.344 1.00 84.38 190 HIS A N 1
ATOM 1403 C CA . HIS A 1 190 ? -5.524 8.208 26.613 1.00 84.38 190 HIS A CA 1
ATOM 1404 C C . HIS A 1 190 ? -4.580 7.695 27.703 1.00 84.38 190 HIS A C 1
ATOM 1406 O O . HIS A 1 190 ? -3.387 7.979 27.681 1.00 84.38 190 HIS A O 1
ATOM 1412 N N . PHE A 1 191 ? -5.104 6.896 28.631 1.00 85.25 191 PHE A N 1
ATOM 1413 C CA . PHE A 1 191 ? -4.344 6.319 29.741 1.00 85.25 191 PHE A CA 1
ATOM 1414 C C . PHE A 1 191 ? -4.705 4.852 29.973 1.00 85.25 191 PHE A C 1
ATOM 1416 O O . PHE A 1 191 ? -5.811 4.405 29.647 1.00 85.25 191 PHE A O 1
ATOM 1423 N N . CYS A 1 192 ? -3.780 4.088 30.550 1.00 85.31 192 CYS A N 1
ATOM 1424 C CA . CYS A 1 192 ? -4.009 2.673 30.829 1.00 85.31 192 CYS A CA 1
ATOM 1425 C C . CYS A 1 192 ? -4.797 2.483 32.134 1.00 85.31 192 CYS A C 1
ATOM 1427 O O . CYS A 1 192 ? -4.260 2.656 33.228 1.00 85.31 192 CYS A O 1
ATOM 1429 N N . SER A 1 193 ? -6.056 2.048 32.035 1.00 86.94 193 SER A N 1
ATOM 1430 C CA . SER A 1 193 ? -6.956 1.868 33.183 1.00 86.94 193 SER A CA 1
ATOM 1431 C C . SER A 1 193 ? -7.489 0.446 33.305 1.00 86.94 193 SER A C 1
ATOM 1433 O O . SER A 1 193 ? -7.593 -0.278 32.317 1.00 86.94 193 SER A O 1
ATOM 1435 N N . MET A 1 194 ? -7.852 0.032 34.520 1.00 84.75 194 MET A N 1
ATOM 1436 C CA . MET A 1 194 ? -8.509 -1.258 34.733 1.00 84.75 194 MET A CA 1
ATOM 1437 C C . MET A 1 194 ? -9.899 -1.246 34.098 1.00 84.75 194 MET A C 1
ATOM 1439 O O . MET A 1 194 ? -10.668 -0.296 34.262 1.00 84.75 194 MET A O 1
ATOM 1443 N N . ALA A 1 195 ? -10.220 -2.312 33.370 1.00 76.88 195 ALA A N 1
ATOM 1444 C CA . ALA A 1 195 ? -11.547 -2.485 32.815 1.00 76.88 195 ALA A CA 1
ATOM 1445 C C . ALA A 1 195 ? -12.565 -2.738 33.937 1.00 76.88 195 ALA A C 1
ATOM 1447 O O . ALA A 1 195 ? -12.305 -3.481 34.881 1.00 76.88 195 ALA A O 1
ATOM 1448 N N . THR A 1 196 ? -13.748 -2.147 33.820 1.00 79.56 196 THR A N 1
ATOM 1449 C CA . THR A 1 196 ? -14.884 -2.469 34.686 1.00 79.56 196 THR A CA 1
ATOM 1450 C C . THR A 1 196 ? -15.511 -3.797 34.243 1.00 79.56 196 THR A C 1
ATOM 1452 O O . THR A 1 196 ? -15.753 -4.023 33.050 1.00 79.56 196 THR A O 1
ATOM 1455 N N . GLY A 1 197 ? -15.706 -4.700 35.212 1.00 62.19 197 GLY A N 1
ATOM 1456 C CA . GLY A 1 197 ? -16.281 -6.036 35.034 1.00 62.19 197 GLY A CA 1
ATOM 1457 C C . GLY A 1 197 ? -17.766 -5.998 34.666 1.00 62.19 197 GLY A C 1
ATOM 1458 O O . GLY A 1 197 ? -18.508 -5.115 35.088 1.00 62.19 197 GLY A O 1
ATOM 1459 N N . GLY A 1 198 ? -18.172 -6.944 33.819 1.00 61.66 198 GLY A N 1
ATOM 1460 C CA . GLY A 1 198 ? -19.407 -6.898 33.047 1.00 61.66 198 GLY A CA 1
ATOM 1461 C C . GLY A 1 198 ? -20.700 -6.815 33.854 1.00 61.66 198 GLY A C 1
ATOM 1462 O O . GLY A 1 198 ? -21.036 -7.733 34.583 1.00 61.66 198 GLY A O 1
ATOM 1463 N N . VAL A 1 199 ? -21.468 -5.763 33.582 1.00 48.94 199 VAL A N 1
ATOM 1464 C CA . VAL A 1 199 ? -22.779 -5.807 32.916 1.00 48.94 199 VAL A CA 1
ATOM 1465 C C . VAL A 1 199 ? -22.836 -4.513 32.095 1.00 48.94 199 VAL A C 1
ATOM 1467 O O . VAL A 1 199 ? -22.424 -3.467 32.594 1.00 48.94 199 VAL A O 1
ATOM 1470 N N . MET A 1 200 ? -23.294 -4.550 30.836 1.00 43.69 200 MET A N 1
ATOM 1471 C CA . MET A 1 200 ? -23.680 -3.312 30.138 1.00 43.69 200 MET A CA 1
ATOM 1472 C C . MET A 1 200 ? -24.586 -2.514 31.091 1.00 43.69 200 MET A C 1
ATOM 1474 O O . MET A 1 200 ? -25.575 -3.098 31.544 1.00 43.69 200 MET A O 1
ATOM 1478 N N . PRO A 1 201 ? -24.342 -1.223 31.381 1.00 52.28 201 PRO A N 1
ATOM 1479 C CA . PRO A 1 201 ? -25.435 -0.397 31.860 1.00 52.28 201 PRO A CA 1
ATOM 1480 C C . PRO A 1 201 ? -26.534 -0.490 30.793 1.00 52.28 201 PRO A C 1
ATOM 1482 O O . PRO A 1 201 ? -26.329 -0.123 29.636 1.00 52.28 201 PRO A O 1
ATOM 1485 N N . LEU A 1 202 ? -27.639 -1.135 31.167 1.00 51.12 202 LEU A N 1
ATOM 1486 C CA . LEU A 1 202 ? -28.786 -1.449 30.322 1.00 51.12 202 LEU A CA 1
ATOM 1487 C C . LEU A 1 202 ? -29.262 -0.218 29.518 1.00 51.12 202 LEU A C 1
ATOM 1489 O O . LEU A 1 202 ? -29.385 0.867 30.082 1.00 51.12 202 LEU A O 1
ATOM 1493 N N . PRO A 1 203 ? -29.593 -0.377 28.224 1.00 55.59 203 PRO A N 1
ATOM 1494 C CA . PRO A 1 203 ? -28.589 -0.755 27.237 1.00 55.59 203 PRO A CA 1
ATOM 1495 C C . PRO A 1 203 ? -28.518 0.251 26.080 1.00 55.59 203 PRO A C 1
ATOM 1497 O O . PRO A 1 203 ? -29.499 0.886 25.694 1.00 55.59 203 PRO A O 1
ATOM 1500 N N . ALA A 1 204 ? -27.348 0.302 25.448 1.00 59.25 204 ALA A N 1
ATOM 1501 C CA . ALA A 1 204 ? -27.164 0.848 24.109 1.00 59.25 204 ALA A CA 1
ATOM 1502 C C . ALA A 1 204 ? -27.766 -0.122 23.070 1.00 59.25 204 ALA A C 1
ATOM 1504 O O . ALA A 1 204 ? -27.044 -0.842 22.382 1.00 59.25 204 ALA A O 1
ATOM 1505 N N . ILE A 1 205 ? -29.099 -0.221 23.013 1.00 70.69 205 ILE A N 1
ATOM 1506 C CA . ILE A 1 205 ? -29.801 -1.140 22.104 1.00 70.69 205 ILE A CA 1
ATOM 1507 C C . ILE A 1 205 ? -29.974 -0.473 20.738 1.00 70.69 205 ILE A C 1
ATOM 1509 O O . ILE A 1 205 ? -30.382 0.686 20.639 1.00 70.69 205 ILE A O 1
ATOM 1513 N N . CYS A 1 206 ? -29.705 -1.222 19.675 1.00 74.94 206 CYS A N 1
ATOM 1514 C CA . CYS A 1 206 ? -30.139 -0.855 18.335 1.00 74.94 206 CYS A CA 1
ATOM 1515 C C . CYS A 1 206 ? -31.543 -1.402 18.087 1.00 74.94 206 CYS A C 1
ATOM 1517 O O . CYS A 1 206 ? -31.845 -2.525 18.478 1.00 74.94 206 CYS A O 1
ATOM 1519 N N . GLN A 1 207 ? -32.396 -0.627 17.413 1.00 75.31 207 GLN A N 1
ATOM 1520 C CA . GLN A 1 207 ? -33.733 -1.101 17.032 1.00 75.31 207 GLN A CA 1
ATOM 1521 C C . GLN A 1 207 ? -33.662 -2.310 16.088 1.00 75.31 207 GLN A C 1
ATOM 1523 O O . GLN A 1 207 ? -34.540 -3.167 16.111 1.00 75.31 207 GLN A O 1
ATOM 1528 N N . ILE A 1 208 ? -32.600 -2.384 15.278 1.00 76.19 208 ILE A N 1
ATOM 1529 C CA . ILE A 1 208 ? -32.315 -3.486 14.362 1.00 76.19 208 ILE A CA 1
ATOM 1530 C C . ILE A 1 208 ? -30.859 -3.915 14.536 1.00 76.19 208 ILE A C 1
ATOM 1532 O O . ILE A 1 208 ? -29.943 -3.088 14.484 1.00 76.19 208 ILE A O 1
ATOM 1536 N N . GLY A 1 209 ? -30.653 -5.223 14.697 1.00 72.12 209 GLY A N 1
ATOM 1537 C CA . GLY A 1 209 ? -29.328 -5.827 14.798 1.00 72.12 209 GLY A CA 1
ATOM 1538 C C . GLY A 1 209 ? -28.599 -5.513 16.108 1.00 72.12 209 GLY A C 1
ATOM 1539 O O . GLY A 1 209 ? -29.157 -4.961 17.054 1.00 72.12 209 GLY A O 1
ATOM 1540 N N . LYS A 1 210 ? -27.324 -5.904 16.170 1.00 78.31 210 LYS A N 1
ATOM 1541 C CA . LYS A 1 210 ? -26.437 -5.591 17.298 1.00 78.31 210 LYS A CA 1
ATOM 1542 C C . LYS A 1 210 ? -25.622 -4.328 16.983 1.00 78.31 210 LYS A C 1
ATOM 1544 O O . LYS A 1 210 ? -25.281 -4.127 15.815 1.00 78.31 210 LYS A O 1
ATOM 1549 N N . PRO A 1 211 ? -25.286 -3.500 17.989 1.00 78.00 211 PRO A N 1
ATOM 1550 C CA . PRO A 1 211 ? -24.377 -2.375 17.801 1.00 78.00 211 PRO A CA 1
ATOM 1551 C C . PRO A 1 211 ? -23.061 -2.827 17.170 1.00 78.00 211 PRO A C 1
ATOM 1553 O O . PRO A 1 211 ? -22.532 -3.878 17.544 1.00 78.00 211 PRO A O 1
ATOM 1556 N N . LEU A 1 212 ? -22.521 -2.042 16.234 1.00 74.69 212 LEU A N 1
ATOM 1557 C CA . LEU A 1 212 ? -21.208 -2.348 15.671 1.00 74.69 212 LEU A CA 1
ATOM 1558 C C . LEU A 1 212 ? -20.141 -2.259 16.768 1.00 74.69 212 LEU A C 1
ATOM 1560 O O . LEU A 1 212 ? -19.998 -1.201 17.390 1.00 74.69 212 LEU A O 1
ATOM 1564 N N . PRO A 1 213 ? -19.364 -3.329 16.993 1.00 63.72 213 PRO A N 1
ATOM 1565 C CA . PRO A 1 213 ? -18.230 -3.254 17.892 1.00 63.72 213 PRO A CA 1
ATOM 1566 C C . PRO A 1 213 ? -17.137 -2.373 17.261 1.00 63.72 213 PRO A C 1
ATOM 1568 O O . PRO A 1 213 ? -17.001 -2.309 16.039 1.00 63.72 213 PRO A O 1
ATOM 1571 N N . HIS A 1 214 ? -16.337 -1.710 18.099 1.00 58.38 214 HIS A N 1
ATOM 1572 C CA . HIS A 1 214 ? -15.131 -0.961 17.705 1.00 58.38 214 HIS A CA 1
ATOM 1573 C C . HIS A 1 214 ? -15.327 0.354 16.923 1.00 58.38 214 HIS A C 1
ATOM 1575 O O . HIS A 1 214 ? -14.331 0.944 16.510 1.00 58.38 214 HIS A O 1
ATOM 1581 N N . ILE A 1 215 ? -16.558 0.853 16.744 1.00 64.06 215 ILE A N 1
ATOM 1582 C CA . ILE A 1 215 ? -16.812 2.163 16.117 1.00 64.06 215 ILE A CA 1
ATOM 1583 C C . ILE A 1 215 ? -17.557 3.070 17.092 1.00 64.06 215 ILE A C 1
ATOM 1585 O O . ILE A 1 215 ? -18.756 2.909 17.327 1.00 64.06 215 ILE A O 1
ATOM 1589 N N . PHE A 1 216 ? -16.832 4.051 17.626 1.00 66.31 216 PHE A N 1
ATOM 1590 C CA . PHE A 1 216 ? -17.365 5.053 18.542 1.00 66.31 216 PHE A CA 1
ATOM 1591 C C . PHE A 1 216 ? -17.774 6.297 17.752 1.00 66.31 216 PHE A C 1
ATOM 1593 O O . PHE A 1 216 ? -16.941 7.064 17.267 1.00 66.31 216 PHE A O 1
ATOM 1600 N N . CYS A 1 217 ? -19.079 6.473 17.585 1.00 78.00 217 CYS A N 1
ATOM 1601 C CA . CYS A 1 217 ? -19.667 7.685 17.024 1.00 78.00 217 CYS A CA 1
ATOM 1602 C C . CYS A 1 217 ? -20.060 8.649 18.167 1.00 78.00 217 CYS A C 1
ATOM 1604 O O . CYS A 1 217 ? -19.944 8.275 19.326 1.00 78.00 217 CYS A O 1
ATOM 1606 N N . GLY A 1 218 ? -20.479 9.894 17.905 1.00 76.12 218 GLY A N 1
ATOM 1607 C CA . GLY A 1 218 ? -20.841 10.819 18.998 1.00 76.12 218 GLY A CA 1
ATOM 1608 C C . GLY A 1 218 ? -21.012 12.280 18.581 1.00 76.12 218 GLY A C 1
ATOM 1609 O O . GLY A 1 218 ? -21.152 12.574 17.394 1.00 76.12 218 GLY A O 1
ATOM 1610 N N . ARG A 1 219 ? -20.993 13.207 19.548 1.00 72.75 219 ARG A N 1
ATOM 1611 C CA . ARG A 1 219 ? -20.981 14.670 19.330 1.00 72.75 219 ARG A CA 1
ATOM 1612 C C . ARG A 1 219 ? -19.580 15.219 19.644 1.00 72.75 219 ARG A C 1
ATOM 1614 O O . ARG A 1 219 ? -18.958 14.771 20.593 1.00 72.75 219 ARG A O 1
ATOM 1621 N N . GLY A 1 220 ? -19.068 16.151 18.833 1.00 61.44 220 GLY A N 1
ATOM 1622 C CA . GLY A 1 220 ? -17.740 16.764 19.026 1.00 61.44 220 GLY A CA 1
ATOM 1623 C C . GLY A 1 220 ? -16.895 16.896 17.745 1.00 61.44 220 GLY A C 1
ATOM 1624 O O . GLY A 1 220 ? -17.283 16.348 16.702 1.00 61.44 220 GLY A O 1
ATOM 1625 N N . PRO A 1 221 ? -15.766 17.634 17.800 1.00 47.41 221 PRO A N 1
ATOM 1626 C CA . PRO A 1 221 ? -14.937 17.965 16.634 1.00 47.41 221 PRO A CA 1
ATOM 1627 C C . PRO A 1 221 ? -14.129 16.782 16.062 1.00 47.41 221 PRO A C 1
ATOM 1629 O O . PRO A 1 221 ? -13.847 16.791 14.870 1.00 47.41 221 PRO A O 1
ATOM 1632 N N . ASN A 1 222 ? -13.860 15.727 16.846 1.00 51.59 222 ASN A N 1
ATOM 1633 C CA . ASN A 1 222 ? -13.068 14.549 16.433 1.00 51.59 222 ASN A CA 1
ATOM 1634 C C . ASN A 1 222 ? -13.889 13.251 16.284 1.00 51.59 222 ASN A C 1
ATOM 1636 O O . ASN A 1 222 ? -13.367 12.143 16.409 1.00 51.59 222 ASN A O 1
ATOM 1640 N N . ARG A 1 223 ? -15.200 13.358 16.041 1.00 67.06 223 ARG A N 1
ATOM 1641 C CA . ARG A 1 223 ? -16.078 12.180 15.958 1.00 67.06 223 ARG A CA 1
ATOM 1642 C C . ARG A 1 223 ? -15.842 11.359 14.685 1.00 67.06 223 ARG A C 1
ATOM 1644 O O . ARG A 1 223 ? -15.794 11.906 13.582 1.00 67.06 223 ARG A O 1
ATOM 1651 N N . GLN A 1 224 ? -15.816 10.034 14.823 1.00 67.06 224 GLN A N 1
ATOM 1652 C CA . GLN A 1 224 ? -15.857 9.127 13.676 1.00 67.06 224 GLN A CA 1
ATOM 1653 C C . GLN A 1 224 ? -17.289 9.042 13.123 1.00 67.06 224 GLN A C 1
ATOM 1655 O O . GLN A 1 224 ? -18.269 8.980 13.872 1.00 67.06 224 GLN A O 1
ATOM 1660 N N . LYS A 1 225 ? -17.431 9.052 11.793 1.00 79.62 225 LYS A N 1
ATOM 1661 C CA . LYS A 1 225 ? -18.722 8.793 11.138 1.00 79.62 225 LYS A CA 1
ATOM 1662 C C . LYS A 1 225 ? -18.969 7.286 11.107 1.00 79.62 225 LYS A C 1
ATOM 1664 O O . LYS A 1 225 ? -18.071 6.532 10.742 1.00 79.62 225 LYS A O 1
ATOM 1669 N N . CYS A 1 226 ? -20.190 6.859 11.435 1.00 84.25 226 CYS A N 1
ATOM 1670 C CA . CYS A 1 226 ? -20.584 5.465 11.240 1.00 84.25 226 CYS A CA 1
ATOM 1671 C C . CYS A 1 226 ? -20.431 5.059 9.759 1.00 84.25 226 CYS A C 1
ATOM 1673 O O . CYS A 1 226 ? -20.656 5.899 8.879 1.00 84.25 226 CYS A O 1
ATOM 1675 N N . PRO A 1 227 ? -20.091 3.790 9.469 1.00 84.25 227 PRO A N 1
ATOM 1676 C CA . PRO A 1 227 ? -20.011 3.273 8.108 1.00 84.25 227 PRO A CA 1
ATOM 1677 C C . PRO A 1 227 ? -21.324 3.430 7.338 1.00 84.25 227 PRO A C 1
ATOM 1679 O O . PRO A 1 227 ? -22.408 3.569 7.914 1.00 84.25 227 PRO A O 1
ATOM 1682 N N . LYS A 1 228 ? -21.239 3.358 6.007 1.00 84.38 228 LYS A N 1
ATOM 1683 C CA . LYS A 1 228 ? -22.418 3.397 5.134 1.00 84.38 228 LYS A CA 1
ATOM 1684 C C . LYS A 1 228 ? -23.384 2.263 5.517 1.00 84.38 228 LYS A C 1
ATOM 1686 O O . LYS A 1 228 ? -22.961 1.122 5.657 1.00 84.38 228 LYS A O 1
ATOM 1691 N N . GLY A 1 229 ? -24.663 2.594 5.704 1.00 82.62 229 GLY A N 1
ATOM 1692 C CA . GLY A 1 229 ? -25.692 1.658 6.187 1.00 82.62 229 GLY A CA 1
ATOM 1693 C C . GLY A 1 229 ? -25.927 1.674 7.699 1.00 82.62 229 GLY A C 1
ATOM 1694 O O . GLY A 1 229 ? -26.857 1.025 8.170 1.00 82.62 229 GLY A O 1
ATOM 1695 N N . TYR A 1 230 ? -25.158 2.464 8.453 1.00 87.75 230 TYR A N 1
ATOM 1696 C CA . TYR A 1 230 ? -25.314 2.619 9.898 1.00 87.75 230 TYR A CA 1
ATOM 1697 C C . TYR A 1 230 ? -25.613 4.079 10.281 1.00 87.75 230 TYR A C 1
ATOM 1699 O O . TYR A 1 230 ? -25.304 5.022 9.547 1.00 87.75 230 TYR A O 1
ATOM 1707 N N . TYR A 1 231 ? -26.262 4.288 11.424 1.00 87.56 231 TYR A N 1
ATOM 1708 C CA . TYR A 1 231 ? -26.503 5.596 12.035 1.00 87.56 231 TYR A CA 1
ATOM 1709 C C . TYR A 1 231 ? -25.990 5.606 13.474 1.00 87.56 231 TYR A C 1
ATOM 1711 O O . TYR A 1 231 ? -25.917 4.564 14.117 1.00 87.56 231 TYR A O 1
ATOM 1719 N N . CYS A 1 232 ? -25.618 6.780 13.978 1.00 85.25 232 CYS A N 1
ATOM 1720 C CA . CYS A 1 232 ? -25.159 6.904 15.354 1.00 85.25 232 CYS A CA 1
ATOM 1721 C C . CYS A 1 232 ? -26.353 7.053 16.301 1.00 85.25 232 CYS A C 1
ATOM 1723 O O . CYS A 1 232 ? -27.077 8.045 16.210 1.00 85.25 232 CYS A O 1
ATOM 1725 N N . ASN A 1 233 ? -26.548 6.085 17.192 1.00 84.69 233 ASN A N 1
ATOM 1726 C CA . ASN A 1 233 ? -27.502 6.162 18.289 1.00 84.69 233 ASN A CA 1
ATOM 1727 C C . ASN A 1 233 ? -26.786 6.704 19.531 1.00 84.69 233 ASN A C 1
ATOM 1729 O O . ASN A 1 233 ? -25.879 6.050 20.046 1.00 84.69 233 ASN A O 1
ATOM 1733 N N . ILE A 1 234 ? -27.170 7.900 19.972 1.00 80.44 234 ILE A N 1
ATOM 1734 C CA . ILE A 1 234 ? -26.526 8.629 21.070 1.00 80.44 234 ILE A CA 1
ATOM 1735 C C . ILE A 1 234 ? -27.540 8.774 22.203 1.00 80.44 234 ILE A C 1
ATOM 1737 O O . ILE A 1 234 ? -28.645 9.275 21.979 1.00 80.44 234 ILE A O 1
ATOM 1741 N N . ASP A 1 235 ? -27.166 8.352 23.409 1.00 78.00 235 ASP A N 1
ATOM 1742 C CA . ASP A 1 235 ? -27.962 8.585 24.615 1.00 78.00 235 ASP A CA 1
ATOM 1743 C C . ASP A 1 235 ? -28.090 10.085 24.905 1.00 78.00 235 ASP A C 1
ATOM 1745 O O . ASP A 1 235 ? -27.154 10.854 24.702 1.00 78.00 235 ASP A O 1
ATOM 1749 N N . ARG A 1 236 ? -29.234 10.523 25.440 1.00 70.19 236 ARG A N 1
ATOM 1750 C CA . ARG A 1 236 ? -29.440 11.947 25.763 1.00 70.19 236 ARG A CA 1
ATOM 1751 C C . ARG A 1 236 ? -28.473 12.479 26.827 1.00 70.19 236 ARG A C 1
ATOM 1753 O O . ARG A 1 236 ? -28.254 13.684 26.858 1.00 70.19 236 ARG A O 1
ATOM 1760 N N . GLY A 1 237 ? -27.933 11.611 27.685 1.00 65.31 237 GLY A N 1
ATOM 1761 C CA . GLY A 1 237 ? -26.925 11.953 28.687 1.00 65.31 237 GLY A CA 1
ATOM 1762 C C . GLY A 1 237 ? -25.495 11.598 28.276 1.00 65.31 237 GLY A C 1
ATOM 1763 O O . GLY A 1 237 ? -24.650 11.502 29.161 1.00 65.31 237 GLY A O 1
ATOM 1764 N N . ASP A 1 238 ? -25.244 11.326 26.987 1.00 64.88 238 ASP A N 1
ATOM 1765 C CA . ASP A 1 238 ? -23.945 10.919 26.423 1.00 64.88 238 ASP A CA 1
ATOM 1766 C C . ASP A 1 238 ? -23.304 9.697 27.120 1.00 64.88 238 ASP A C 1
ATOM 1768 O O . ASP A 1 238 ? -22.105 9.447 27.015 1.00 64.88 238 ASP A O 1
ATOM 1772 N N . ARG A 1 239 ? -24.116 8.879 27.806 1.00 65.69 239 ARG A N 1
ATOM 1773 C CA . ARG A 1 239 ? -23.658 7.661 28.501 1.00 65.69 239 ARG A CA 1
ATOM 1774 C C . ARG A 1 239 ? -23.193 6.576 27.532 1.00 65.69 239 ARG A C 1
ATOM 1776 O O . ARG A 1 239 ? -22.401 5.716 27.902 1.00 65.69 239 ARG A O 1
ATOM 1783 N N . PHE A 1 240 ? -23.709 6.602 26.305 1.00 71.00 240 PHE A N 1
ATOM 1784 C CA . PHE A 1 240 ? -23.264 5.751 25.212 1.00 71.00 240 PHE A CA 1
ATOM 1785 C C . PHE A 1 240 ? -23.493 6.429 23.861 1.00 71.00 240 PHE A C 1
ATOM 1787 O O . PHE A 1 240 ? -24.413 7.233 23.688 1.00 71.00 240 PHE A O 1
ATOM 1794 N N . ALA A 1 241 ? -22.688 6.033 22.878 1.00 79.12 241 ALA A N 1
ATOM 1795 C CA . ALA A 1 241 ? -22.894 6.367 21.481 1.00 79.12 241 ALA A CA 1
ATOM 1796 C C . ALA A 1 241 ? -22.411 5.205 20.606 1.00 79.12 241 ALA A C 1
ATOM 1798 O O . ALA A 1 241 ? -21.232 4.850 20.617 1.00 79.12 241 ALA A O 1
ATOM 1799 N N . VAL A 1 242 ? -23.339 4.573 19.886 1.00 82.31 242 VAL A N 1
ATOM 1800 C CA . VAL A 1 242 ? -23.074 3.342 19.130 1.00 82.31 242 VAL A CA 1
ATOM 1801 C C . VAL A 1 242 ? -23.618 3.416 17.709 1.00 82.31 242 VAL A C 1
ATOM 1803 O O . VAL A 1 242 ? -24.652 4.033 17.454 1.00 82.31 242 VAL A O 1
ATOM 1806 N N . CYS A 1 243 ? -22.940 2.766 16.764 1.00 87.19 243 CYS A N 1
ATOM 1807 C CA . CYS A 1 243 ? -23.423 2.670 15.389 1.00 87.19 243 CYS A CA 1
ATOM 1808 C C . CYS A 1 243 ? -24.442 1.531 15.244 1.00 87.19 243 CYS A C 1
ATOM 1810 O O . CYS A 1 243 ? -24.100 0.357 15.391 1.00 87.19 243 CYS A O 1
ATOM 1812 N N . CYS A 1 244 ? -25.679 1.888 14.907 1.00 87.38 244 CYS A N 1
ATOM 1813 C CA . CYS A 1 244 ? -26.804 0.984 14.688 1.00 87.38 244 CYS A CA 1
ATOM 1814 C C . CYS A 1 244 ? -27.143 0.850 13.205 1.00 87.38 244 CYS A C 1
ATOM 1816 O O . CYS A 1 244 ? -26.961 1.793 12.437 1.00 87.38 244 CYS A O 1
ATOM 1818 N N . GLN 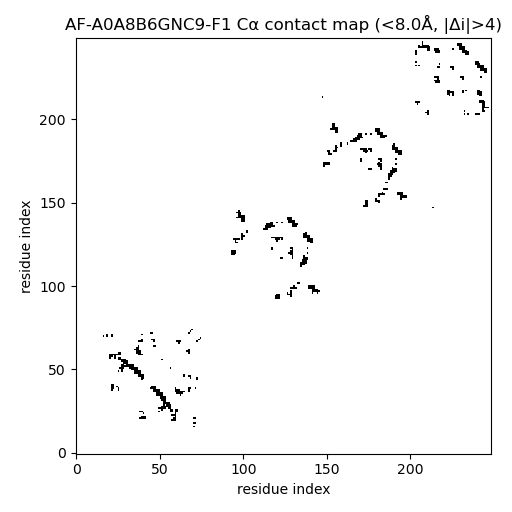A 1 245 ? -27.622 -0.321 12.789 1.00 87.62 245 GLN A N 1
ATOM 1819 C CA . GLN A 1 245 ? -27.972 -0.575 11.393 1.00 87.62 245 GLN A CA 1
ATOM 1820 C C . GLN A 1 245 ? -29.219 0.228 11.000 1.00 87.62 245 GLN A C 1
ATOM 1822 O O . GLN A 1 245 ? -30.176 0.311 11.769 1.00 87.62 245 GLN A O 1
ATOM 1827 N N . ARG A 1 246 ? -29.210 0.843 9.813 1.00 85.88 246 ARG A N 1
ATOM 1828 C CA . ARG A 1 246 ? -30.392 1.518 9.262 1.00 85.88 246 ARG A CA 1
ATOM 1829 C C . ARG A 1 246 ? -31.371 0.485 8.706 1.00 85.88 246 ARG A C 1
ATOM 1831 O O . ARG A 1 246 ? -30.959 -0.429 7.993 1.00 85.88 246 ARG A O 1
ATOM 1838 N N . SER A 1 247 ? -32.657 0.669 8.980 1.00 73.25 247 SER A N 1
ATOM 1839 C CA . SER A 1 247 ? -33.735 -0.009 8.260 1.00 73.25 247 SER A CA 1
ATOM 1840 C C . SER A 1 247 ? -33.745 0.512 6.823 1.00 73.25 247 SER A C 1
ATOM 1842 O O . SER A 1 247 ? -33.894 1.715 6.611 1.00 73.25 247 SER A O 1
ATOM 1844 N N . TYR A 1 248 ? -33.555 -0.367 5.844 1.00 68.06 248 TYR A N 1
ATOM 1845 C CA . TYR A 1 248 ? -33.857 -0.057 4.450 1.00 68.06 248 TYR A CA 1
ATOM 1846 C C . TYR A 1 248 ? -35.275 -0.564 4.191 1.00 68.06 248 TYR A C 1
ATOM 1848 O O . TYR A 1 248 ? -35.476 -1.768 4.053 1.00 68.06 248 TYR A O 1
ATOM 1856 N N . SER A 1 249 ? -36.243 0.346 4.248 1.00 52.31 249 SER A N 1
ATOM 1857 C CA . SER A 1 249 ? -37.591 0.159 3.700 1.00 52.31 249 SER A CA 1
ATOM 1858 C C . SER A 1 249 ? -37.610 0.626 2.255 1.00 52.31 249 SER A C 1
ATOM 1860 O O . SER A 1 249 ? -37.112 1.759 2.046 1.00 52.31 249 SER A O 1
#

Secondary structure (DSSP, 8-state):
------------------TTGGGSPP---SS---EEEEEEETTTTEEEEEEE-SSS--SS-BSSHHHHHHHHS------------S-S---S-S--SSBPPP----TT------EE--SSGGGSSTT-EEEE-SSEEEEEPPBS------PPSSBPPPPPTT-------S-SSGGGSSTTEEEEE-SSSEEEEEPBPS--SS----SSSPPPTT----SSTTPPPPPTTEEEEE-TTSS-EEEEEPP--

Solvent-accessible surface area (backbone atoms only — not comparable to full-atom values): 15852 Å² total; per-residue (Å²): 132,90,80,84,88,72,94,78,88,84,81,92,77,71,86,71,79,66,71,61,36,37,69,42,71,78,46,40,44,84,40,84,46,86,40,73,27,17,24,41,38,74,89,80,72,41,70,42,80,46,64,27,11,80,39,82,53,59,76,23,61,22,82,38,66,65,58,32,39,68,70,58,43,81,78,76,67,79,73,66,90,85,76,75,96,72,85,84,93,82,81,97,61,78,65,60,72,44,35,65,59,76,83,68,82,68,91,86,74,95,63,97,66,64,51,68,77,35,90,41,21,78,70,23,74,82,76,21,30,45,29,77,52,101,60,38,17,41,67,36,71,39,40,85,43,72,71,76,69,66,73,56,74,62,41,71,64,85,67,64,97,81,60,87,66,84,72,52,68,76,34,92,37,29,74,70,28,70,84,66,21,28,47,25,66,58,87,76,30,19,36,68,36,68,40,44,78,89,68,78,76,86,70,86,73,36,98,44,72,71,51,50,80,97,48,64,26,66,88,68,98,85,51,47,78,53,58,94,68,37,41,67,50,63,45,96,82,67,82,44,35,34,22,18,51,56,85,87,128

Sequence (249 aa):
MWSVLVVVFCVIGSVQANNLDCRLPKHSGVCQARDPRFYFDVYSKQCRKFIYGGCGGNANNFKTLAECQDKCMVKTKPKRCLTCCGPPPCCSTCNKPGICPSPIIVPGQIDTICVIECNRDDDCQGEKKCCPYICGRVCSIPTGGIKPKPVKPGFCPPVPRDSSGVCVDECSSDDTCQGEKKCCSNGCGHFCSMATGGVMPLPAICQIGKPLPHIFCGRGPNRQKCPKGYYCNIDRGDRFAVCCQRSYS

Organism: Mytilus galloprovincialis (NCBI:txid29158)

InterPro domains:
  IPR002223 Pancreatic trypsin inhibitor Kunitz domain [PF00014] (22-73)
  IPR002223 Pancreatic trypsin inhibitor Kunitz domain [PR00759] (19-33)
  IPR002223 Pancreatic trypsin inhibitor Kunitz domain [PR00759] (47-57)
  IPR002223 Pancreatic trypsin inhibitor Kunitz domain [PR00759] (57-72)
  IPR002223 Pancreatic trypsin inhibitor Kunitz domain [PS50279] (22-72)
  IPR002223 Pancreatic trypsin inhibitor Kunitz domain [SM00131] (20-73)
  IPR008197 WAP-type 'four-disulfide core' domain [PF00095] (96-142)
  IPR008197 WAP-type 'four-disulfide core' domain [PF00095] (152-193)
  IPR008197 WAP-type 'four-disulfide core' domain [PR00003] (93-102)
  IPR008197 WAP-type 'four-disulfide core' domain [PR00003] (117-124)
  IPR008197 WAP-type 'four-disulfide core' domain [PR00003] (177-186)
  IPR008197 WAP-type 'four-disulfide core' domain [PR00003] (187-195)
  IPR008197 WAP-type 'four-disulfide core' domain [PS51390] (93-143)
  IPR008197 WAP-type 'four-disulfide core' domain [PS51390] (149-196)
  IPR008197 WAP-type 'four-disulfide core' domain [SM00217] (96-143)
  IPR008197 WAP-type 'four-disulfide core' domain [SM00217] (152-196)
  IPR020901 Proteinase inhibitor I2, Kunitz, conserved site [PS00280] (50-68)
  IPR036645 Elafin-like superfamily [G3DSA:4.10.75.10] (94-143)
  IPR036645 Elafin-like superfamily [G3DSA:4.10.75.10] (147-196)
  IPR036645 Elafin-like superfamily [SSF57256] (95-142)

Foldseek 3Di:
DDDDPDPDDDDPDDPPLPLVQLVDDWDQDDAQDQQWWWFQDPVVRAIDIDGHRPDDTGSRTHNDRVVRCVRHPPPPPVPPPPDDPDDDDDDDDLFAFAAAPDDDPDPDDPDPDADAQDDAQVSAPDRFTFDDDPGYTDGHRHDGGPPQDPFADAADDDADPPPPDDADAPDDFQVSEPDRWTFDDNPRYTDTHHGDDDDDPPDPDAPDDRFDPPAAADDDDPGDAADPQWDWDADPVRPGITTHGDDDD

Mean predicted aligned error: 21.72 Å

Nearest PDB structures (foldseek):
  1zr0-assembly2_D  TM=9.703E-01  e=1.660E-06  Homo sapiens
  3ofw-assembly1_A  TM=9.696E-01  e=3.419E-06  Stichodactyla helianthus
  3m7q-assembly1_B  TM=9.755E-01  e=3.856E-06  Stichodactyla helianthus
  5nmv-assembly1_K  TM=9.262E-01  e=3.631E-06  Homo sapiens
  2ody-assembly2_F  TM=4.926E-01  e=2.854E-06  Rhipicephalus microplus